Protein AF-A0A7S0B0N4-F1 (afdb_monomer)

Structure (mmCIF, N/CA/C/O backbone):
data_AF-A0A7S0B0N4-F1
#
_entry.id   AF-A0A7S0B0N4-F1
#
loop_
_atom_site.group_PDB
_atom_site.id
_atom_site.type_symbol
_atom_site.label_atom_id
_atom_site.label_alt_id
_atom_site.label_comp_id
_atom_site.label_asym_id
_atom_site.label_entity_id
_atom_site.label_seq_id
_atom_site.pdbx_PDB_ins_code
_atom_site.Cartn_x
_atom_site.Cartn_y
_atom_site.Cartn_z
_atom_sit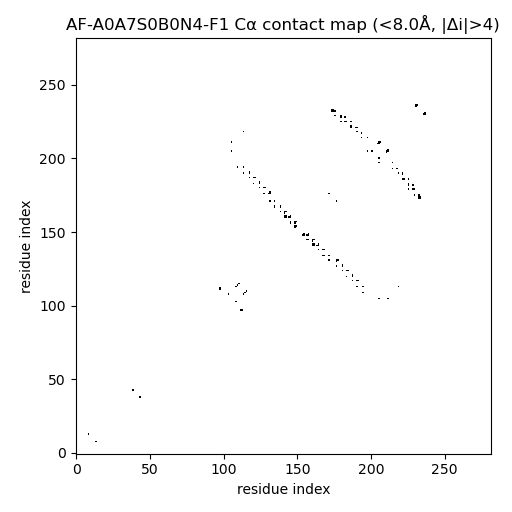e.occupancy
_atom_site.B_iso_or_equiv
_atom_site.auth_seq_id
_atom_site.auth_comp_id
_atom_site.auth_asym_id
_atom_site.auth_atom_id
_atom_site.pdbx_PDB_model_num
ATOM 1 N N . LYS A 1 1 ? 40.843 -22.545 38.475 1.00 55.66 1 LYS A N 1
ATOM 2 C CA . LYS A 1 1 ? 40.099 -21.444 37.804 1.00 55.66 1 LYS A CA 1
ATOM 3 C C . LYS A 1 1 ? 39.623 -21.929 36.424 1.00 55.66 1 LYS A C 1
ATOM 5 O O . LYS A 1 1 ? 40.394 -21.892 35.477 1.00 55.66 1 LYS A O 1
ATOM 10 N N . LYS A 1 2 ? 38.401 -22.476 36.311 1.00 55.47 2 LYS A N 1
ATOM 11 C CA . LYS A 1 2 ? 37.818 -22.931 35.028 1.00 55.47 2 LYS A CA 1
ATOM 12 C C . LYS A 1 2 ? 37.274 -21.713 34.269 1.00 55.47 2 LYS A C 1
ATOM 14 O O . LYS A 1 2 ? 36.335 -21.081 34.745 1.00 55.47 2 LYS A O 1
ATOM 19 N N . ARG A 1 3 ? 37.869 -21.368 33.121 1.00 59.91 3 ARG A N 1
ATOM 20 C CA . ARG A 1 3 ? 37.339 -20.347 32.201 1.00 59.91 3 ARG A CA 1
ATOM 21 C C . ARG A 1 3 ? 36.065 -20.896 31.553 1.00 59.91 3 ARG A C 1
ATOM 23 O O . ARG A 1 3 ? 36.129 -21.879 30.823 1.00 59.91 3 ARG A O 1
ATOM 30 N N . ARG A 1 4 ? 34.910 -20.304 31.866 1.00 61.31 4 ARG A N 1
ATOM 31 C CA . ARG A 1 4 ? 33.636 -20.620 31.206 1.00 61.31 4 ARG A CA 1
ATOM 32 C C . ARG A 1 4 ? 33.669 -20.045 29.788 1.00 61.31 4 ARG A C 1
ATOM 34 O O . ARG A 1 4 ? 33.985 -18.871 29.618 1.00 61.31 4 ARG A O 1
ATOM 41 N N . ALA A 1 5 ? 33.399 -20.886 28.792 1.00 63.88 5 ALA A N 1
ATOM 42 C CA . ALA A 1 5 ? 33.305 -20.479 27.395 1.00 63.88 5 ALA A CA 1
ATOM 43 C C . ALA A 1 5 ? 32.091 -19.557 27.198 1.00 63.88 5 ALA A C 1
ATOM 45 O O . ALA A 1 5 ? 31.010 -19.843 27.715 1.00 63.88 5 ALA A O 1
ATOM 46 N N . ALA A 1 6 ? 32.282 -18.450 26.479 1.00 65.38 6 ALA A N 1
ATOM 47 C CA . ALA A 1 6 ? 31.209 -17.514 26.167 1.00 65.38 6 ALA A CA 1
ATOM 48 C C . ALA A 1 6 ? 30.189 -18.158 25.203 1.00 65.38 6 ALA A C 1
ATOM 50 O O . ALA A 1 6 ? 30.593 -18.893 24.294 1.00 65.38 6 ALA A O 1
ATOM 51 N N . PRO A 1 7 ? 28.881 -17.906 25.384 1.00 66.12 7 PRO A N 1
ATOM 52 C CA . PRO A 1 7 ? 27.851 -18.430 24.497 1.00 66.12 7 PRO A CA 1
ATOM 53 C C . PRO A 1 7 ? 28.023 -17.855 23.086 1.00 66.12 7 PRO A C 1
ATOM 55 O O . PRO A 1 7 ? 28.194 -16.650 22.904 1.00 66.12 7 PRO A O 1
ATOM 58 N N . LYS A 1 8 ? 27.979 -18.728 22.074 1.00 71.06 8 LYS A N 1
ATOM 59 C CA . LYS A 1 8 ? 27.986 -18.331 20.661 1.00 71.06 8 LYS A CA 1
ATOM 60 C C . LYS A 1 8 ? 26.661 -17.629 20.356 1.00 71.06 8 LYS A C 1
ATOM 62 O O . LYS A 1 8 ? 25.638 -18.289 20.200 1.00 71.06 8 LYS A O 1
ATOM 67 N N . LEU A 1 9 ? 26.671 -16.299 20.312 1.00 58.62 9 LEU A N 1
ATOM 68 C CA . LEU A 1 9 ? 25.506 -15.519 19.905 1.00 58.62 9 LEU A CA 1
ATOM 69 C C . LEU A 1 9 ? 25.182 -15.805 18.431 1.00 58.62 9 LEU A C 1
ATOM 71 O O . LEU A 1 9 ? 26.073 -15.859 17.581 1.00 58.62 9 LEU A O 1
ATOM 75 N N . LEU A 1 10 ? 23.895 -15.994 18.131 1.00 73.88 10 LEU A N 1
ATOM 76 C CA . LEU A 1 10 ? 23.398 -16.124 16.762 1.00 73.88 10 LEU A CA 1
ATOM 77 C C . LEU A 1 10 ? 23.774 -14.874 15.954 1.00 73.88 10 LEU A C 1
ATOM 79 O O . LEU A 1 10 ? 23.592 -13.751 16.421 1.00 73.88 10 LEU A O 1
ATOM 83 N N . ARG A 1 11 ? 24.245 -15.064 14.713 1.00 64.94 11 ARG A N 1
ATOM 84 C CA . ARG A 1 11 ? 24.663 -13.984 13.793 1.00 64.94 11 ARG A CA 1
ATOM 85 C C . ARG A 1 11 ? 23.669 -12.821 13.717 1.00 64.94 11 ARG A C 1
ATOM 87 O O . ARG A 1 11 ? 24.083 -11.669 13.672 1.00 64.94 11 ARG A O 1
ATOM 94 N N . ARG A 1 12 ? 22.368 -13.122 13.752 1.00 61.34 12 ARG A N 1
ATOM 95 C CA . ARG A 1 12 ? 21.295 -12.118 13.711 1.00 61.34 12 ARG A CA 1
ATOM 96 C C . ARG A 1 12 ? 21.271 -11.213 14.943 1.00 61.34 12 ARG A C 1
ATOM 98 O O . ARG A 1 12 ? 21.043 -10.022 14.792 1.00 61.34 12 ARG A O 1
ATOM 105 N N . ALA A 1 13 ? 21.555 -11.752 16.129 1.00 66.06 13 ALA A N 1
ATOM 106 C CA . ALA A 1 13 ? 21.629 -10.958 17.353 1.00 66.06 13 ALA A CA 1
ATOM 107 C C . ALA A 1 13 ? 22.833 -10.007 17.320 1.00 66.06 13 ALA A C 1
ATOM 109 O O . ALA A 1 13 ? 22.693 -8.843 17.663 1.00 66.06 13 ALA A O 1
ATOM 110 N N . CYS A 1 14 ? 23.981 -10.479 16.821 1.00 68.50 14 CYS A N 1
ATOM 111 C CA . CYS A 1 14 ? 25.193 -9.664 16.690 1.00 68.50 14 CYS A CA 1
ATOM 112 C C . CYS A 1 14 ? 25.028 -8.531 15.657 1.00 68.50 14 CYS A C 1
ATOM 114 O O . CYS A 1 14 ? 25.488 -7.410 15.863 1.00 68.50 14 CYS A O 1
ATOM 116 N N . PHE A 1 15 ? 24.330 -8.811 14.551 1.00 78.00 15 PHE A N 1
ATOM 117 C CA . PHE A 1 15 ? 23.987 -7.790 13.562 1.00 78.00 15 PHE A CA 1
ATOM 118 C C . PHE A 1 15 ? 23.008 -6.757 14.132 1.00 78.00 15 PHE A C 1
ATOM 120 O O . PHE A 1 15 ? 23.254 -5.564 14.003 1.00 78.00 15 PHE A O 1
ATOM 127 N N . ALA A 1 16 ? 21.946 -7.199 14.814 1.00 78.44 16 ALA A N 1
ATOM 128 C CA . ALA A 1 16 ? 20.971 -6.299 15.428 1.00 78.44 16 ALA A CA 1
ATOM 129 C C . ALA A 1 16 ? 21.626 -5.352 16.445 1.00 78.44 16 ALA A C 1
ATOM 131 O O . ALA A 1 16 ? 21.397 -4.148 16.380 1.00 78.44 16 ALA A O 1
ATOM 132 N N . THR A 1 17 ? 22.512 -5.866 17.306 1.00 78.19 17 THR A N 1
ATOM 133 C CA . THR A 1 17 ? 23.271 -5.026 18.245 1.00 78.19 17 THR A CA 1
ATOM 134 C C . THR A 1 17 ? 24.196 -4.050 17.522 1.00 78.19 17 THR A C 1
ATOM 136 O O . THR A 1 17 ? 24.271 -2.890 17.905 1.00 78.19 17 THR A O 1
ATOM 139 N N . SER A 1 18 ? 24.846 -4.474 16.431 1.00 78.75 18 SER A N 1
ATOM 140 C CA . SER A 1 18 ? 25.710 -3.584 15.645 1.00 78.75 18 SER A CA 1
ATOM 141 C C . SER A 1 18 ? 24.927 -2.464 14.954 1.00 78.75 18 SER A C 1
ATOM 143 O O . SER A 1 18 ? 25.426 -1.347 14.863 1.00 78.75 18 SER A O 1
ATOM 145 N N . VAL A 1 19 ? 23.717 -2.742 14.460 1.00 83.75 19 VAL A N 1
ATOM 146 C CA . VAL A 1 19 ? 22.844 -1.728 13.845 1.00 83.75 19 VAL A CA 1
ATOM 147 C C . VAL A 1 19 ? 22.317 -0.758 14.899 1.00 83.75 19 VAL A C 1
ATOM 149 O O . VAL A 1 19 ? 22.276 0.447 14.657 1.00 83.75 19 VAL A O 1
ATOM 152 N N . GLU A 1 20 ? 21.955 -1.259 16.080 1.00 82.94 20 GLU A N 1
ATOM 153 C CA . GLU A 1 20 ? 21.497 -0.428 17.193 1.00 82.94 20 GLU A CA 1
ATOM 154 C C . GLU A 1 20 ? 22.608 0.503 17.703 1.00 82.94 20 GLU A C 1
ATOM 156 O O . GLU A 1 20 ? 22.347 1.678 17.963 1.00 82.94 20 GLU A O 1
ATOM 161 N N . ASP A 1 21 ? 23.852 0.020 17.762 1.00 77.88 21 ASP A N 1
ATOM 162 C CA . ASP A 1 21 ? 25.021 0.828 18.120 1.00 77.88 21 ASP A CA 1
ATOM 163 C C . ASP A 1 21 ? 25.313 1.916 17.080 1.00 77.88 21 ASP A C 1
ATOM 165 O O . ASP A 1 21 ? 25.562 3.061 17.455 1.00 77.88 21 ASP A O 1
ATOM 169 N N . ILE A 1 22 ? 25.213 1.607 15.779 1.00 75.44 22 ILE A N 1
ATOM 170 C CA . ILE A 1 22 ? 25.342 2.614 14.711 1.00 75.44 22 ILE A CA 1
ATOM 171 C C . ILE A 1 22 ? 24.239 3.665 14.845 1.00 75.44 22 ILE A C 1
ATOM 173 O O . ILE A 1 22 ? 24.513 4.859 14.777 1.00 75.44 22 ILE A O 1
ATOM 177 N N . HIS A 1 23 ? 22.995 3.247 15.078 1.00 78.00 23 HIS A N 1
ATOM 178 C CA . HIS A 1 23 ? 21.871 4.171 15.199 1.00 78.00 23 HIS A CA 1
ATOM 179 C C . HIS A 1 23 ? 21.995 5.068 16.439 1.00 78.00 23 HIS A C 1
ATOM 181 O O . HIS A 1 23 ? 21.758 6.271 16.354 1.00 78.00 23 HIS A O 1
ATOM 187 N N . LYS A 1 24 ? 22.440 4.520 17.578 1.00 77.88 24 LYS A N 1
ATOM 188 C CA . LYS A 1 24 ? 22.748 5.301 18.788 1.00 77.88 24 LYS A CA 1
ATOM 189 C C . LYS A 1 24 ? 23.915 6.258 18.565 1.00 77.88 24 LYS A C 1
ATOM 191 O O . LYS A 1 24 ? 23.838 7.399 19.008 1.00 77.88 24 LYS A O 1
ATOM 196 N N . ALA A 1 25 ? 24.963 5.828 17.864 1.00 70.69 25 ALA A N 1
ATOM 197 C CA . ALA A 1 25 ? 26.089 6.689 17.515 1.00 70.69 25 ALA A CA 1
ATOM 198 C C . ALA A 1 25 ? 25.658 7.842 16.594 1.00 70.69 25 ALA A C 1
ATOM 200 O O . ALA A 1 25 ? 26.050 8.978 16.824 1.00 70.69 25 ALA A O 1
ATOM 201 N N . VAL A 1 26 ? 24.794 7.578 15.610 1.00 73.62 26 VAL A N 1
ATOM 202 C CA . VAL A 1 26 ? 24.259 8.599 14.693 1.00 73.62 26 VAL A CA 1
ATOM 203 C C . VAL A 1 26 ? 23.312 9.570 15.402 1.00 73.62 26 VAL A C 1
ATOM 205 O O . VAL A 1 26 ? 23.337 10.760 15.111 1.00 73.62 26 VAL A O 1
ATOM 208 N N . LEU A 1 27 ? 22.482 9.091 16.333 1.00 76.19 27 LEU A N 1
ATOM 209 C CA . LEU A 1 27 ? 21.543 9.944 17.070 1.00 76.19 27 LEU A CA 1
ATOM 210 C C . LEU A 1 27 ? 22.221 10.806 18.140 1.00 76.19 27 LEU A C 1
ATOM 212 O O . LEU A 1 27 ? 21.752 11.910 18.405 1.00 76.19 27 LEU A O 1
ATOM 216 N N . ASN A 1 28 ? 23.296 10.304 18.754 1.00 74.81 28 ASN A N 1
ATOM 217 C CA . ASN A 1 28 ? 24.000 11.001 19.832 1.00 74.81 28 ASN A CA 1
ATOM 218 C C . ASN A 1 28 ? 25.200 11.821 19.346 1.00 74.81 28 ASN A C 1
ATOM 220 O O . ASN A 1 28 ? 25.680 12.675 20.088 1.00 74.81 28 ASN A O 1
ATOM 224 N N . SER A 1 29 ? 25.707 11.572 18.137 1.00 51.12 29 SER A N 1
ATOM 225 C CA . SER A 1 29 ? 26.758 12.403 17.563 1.00 51.12 29 SER A CA 1
ATOM 226 C C . SER A 1 29 ? 26.119 13.644 16.955 1.00 51.12 29 SER A C 1
ATOM 228 O O . SER A 1 29 ? 25.447 13.574 15.926 1.00 51.12 29 SER A O 1
ATOM 230 N N . GLU A 1 30 ? 26.376 14.805 17.556 1.00 48.81 30 GLU A N 1
ATOM 231 C CA . GLU A 1 30 ? 26.340 16.057 16.805 1.00 48.81 30 GLU A CA 1
ATOM 232 C C . GLU A 1 30 ? 27.158 15.837 15.523 1.00 48.81 30 GLU A C 1
ATOM 234 O O . GLU A 1 30 ? 28.220 15.205 15.568 1.00 48.81 30 GLU A O 1
ATOM 239 N N . LEU A 1 31 ? 26.612 16.245 14.374 1.00 53.91 31 LEU A N 1
ATOM 240 C CA . LEU A 1 31 ? 27.237 16.126 13.056 1.00 53.91 31 LEU A CA 1
ATOM 241 C C . LEU A 1 31 ? 28.528 16.953 13.039 1.00 53.91 31 LEU A C 1
ATOM 243 O O . LEU A 1 31 ? 28.564 18.074 12.540 1.00 53.91 31 LEU A O 1
ATOM 247 N N . ASN A 1 32 ? 29.584 16.412 13.635 1.00 53.59 32 ASN A N 1
ATOM 248 C CA . ASN A 1 32 ? 30.901 17.003 13.618 1.00 53.59 32 ASN A CA 1
ATOM 249 C C . ASN A 1 32 ? 31.431 16.841 12.195 1.00 53.59 32 ASN A C 1
ATOM 251 O O . ASN A 1 32 ? 31.336 15.759 11.606 1.00 53.59 32 ASN A O 1
ATOM 255 N N . VAL A 1 33 ? 31.959 17.924 11.632 1.00 55.50 33 VAL A N 1
ATOM 256 C CA . VAL A 1 33 ? 32.421 18.010 10.234 1.00 55.50 33 VAL A CA 1
ATOM 257 C C . VAL A 1 33 ? 33.512 16.964 9.932 1.00 55.50 33 VAL A C 1
ATOM 259 O O . VAL A 1 33 ? 33.674 16.539 8.791 1.00 55.50 33 VAL A O 1
ATOM 262 N N . ASP A 1 34 ? 34.155 16.435 10.975 1.00 55.16 34 ASP A N 1
ATOM 263 C CA . ASP A 1 34 ? 35.109 15.323 10.923 1.00 55.16 34 ASP A CA 1
ATOM 264 C C . ASP A 1 34 ? 34.494 13.969 10.517 1.00 55.16 34 ASP A C 1
ATOM 266 O O . ASP A 1 34 ? 35.216 13.072 10.091 1.00 55.16 34 ASP A O 1
ATOM 270 N N . SER A 1 35 ? 33.168 13.805 10.584 1.00 57.31 35 SER A N 1
ATOM 271 C CA . SER A 1 35 ? 32.471 12.594 10.106 1.00 57.31 35 SER A CA 1
ATOM 272 C C . SER A 1 35 ? 32.433 12.464 8.576 1.00 57.31 35 SER A C 1
ATOM 274 O O . SER A 1 35 ? 32.099 11.398 8.059 1.00 57.31 35 SER A O 1
ATOM 276 N N . LEU A 1 36 ? 32.806 13.527 7.851 1.00 56.09 36 LEU A N 1
ATOM 277 C CA . LEU A 1 36 ? 32.993 13.517 6.397 1.00 56.09 36 LEU A CA 1
ATOM 278 C C . LEU A 1 36 ? 34.446 13.242 5.984 1.00 56.09 36 LEU A C 1
ATOM 280 O O . LEU A 1 36 ? 34.710 13.049 4.796 1.00 56.09 36 LEU A O 1
ATOM 284 N N . ALA A 1 37 ? 35.395 13.208 6.926 1.00 72.38 37 ALA A N 1
ATOM 285 C CA . ALA A 1 37 ? 36.753 12.789 6.618 1.00 72.38 37 ALA A CA 1
ATOM 286 C C . ALA A 1 37 ? 36.752 11.287 6.309 1.00 72.38 37 ALA A C 1
ATOM 288 O O . ALA A 1 37 ? 36.209 10.477 7.064 1.00 72.38 37 ALA A O 1
ATOM 289 N N . SER A 1 38 ? 37.360 10.904 5.184 1.00 76.62 38 SER A N 1
ATOM 290 C CA . SER A 1 38 ? 37.500 9.494 4.827 1.00 76.62 38 SER A CA 1
ATOM 291 C C . SER A 1 38 ? 38.184 8.747 5.980 1.00 76.62 38 SER A C 1
ATOM 293 O O . SER A 1 38 ? 39.255 9.186 6.417 1.00 76.62 38 SER A O 1
ATOM 295 N N . PRO A 1 39 ? 37.607 7.641 6.485 1.00 76.56 39 PRO A N 1
ATOM 296 C CA . PRO A 1 39 ? 38.190 6.923 7.605 1.00 76.56 39 PRO A CA 1
ATOM 297 C C . PRO A 1 39 ? 39.610 6.449 7.257 1.00 76.56 39 PRO A C 1
ATOM 299 O O . PRO A 1 39 ? 39.881 6.140 6.092 1.00 76.56 39 PRO A O 1
ATOM 302 N N . PRO A 1 40 ? 40.526 6.359 8.240 1.00 89.00 40 PRO A N 1
ATOM 303 C CA . PRO A 1 40 ? 41.905 5.953 7.994 1.00 89.00 40 PRO A CA 1
ATOM 304 C C . PRO A 1 40 ? 41.967 4.614 7.251 1.00 89.00 40 PRO A C 1
ATOM 306 O O . PRO A 1 40 ? 41.302 3.651 7.639 1.00 89.00 40 PRO A O 1
ATOM 309 N N . GLU A 1 41 ? 42.801 4.522 6.213 1.00 86.12 41 GLU A N 1
ATOM 310 C CA . GLU A 1 41 ? 42.871 3.354 5.317 1.00 86.12 41 GLU A CA 1
ATOM 311 C C . GLU A 1 41 ? 43.148 2.036 6.074 1.00 86.12 41 GLU A C 1
ATOM 313 O O . GLU A 1 41 ? 42.659 0.964 5.710 1.00 86.12 41 GLU A O 1
ATOM 318 N N . ALA A 1 42 ? 43.875 2.119 7.194 1.00 87.50 42 ALA A N 1
ATOM 319 C CA . ALA A 1 42 ? 44.137 0.993 8.087 1.00 87.50 42 ALA A CA 1
ATOM 320 C C . ALA A 1 42 ? 42.854 0.406 8.707 1.00 87.50 42 ALA A C 1
ATOM 322 O O . ALA A 1 42 ? 42.727 -0.814 8.835 1.00 87.50 42 ALA A O 1
ATOM 323 N N . TRP A 1 43 ? 41.886 1.257 9.055 1.00 86.88 43 TRP A N 1
ATOM 324 C CA . TRP A 1 43 ? 40.607 0.827 9.617 1.00 86.88 43 TRP A CA 1
ATOM 325 C C . TRP A 1 43 ? 39.750 0.124 8.561 1.00 86.88 43 TRP A C 1
ATOM 327 O O . TRP A 1 43 ? 39.192 -0.940 8.830 1.00 86.88 43 TRP A O 1
ATOM 337 N N . ILE A 1 44 ? 39.723 0.652 7.330 1.00 84.06 44 ILE A N 1
ATOM 338 C CA . ILE A 1 44 ? 39.006 0.040 6.200 1.00 84.06 44 ILE A CA 1
ATOM 339 C C . ILE A 1 44 ? 39.552 -1.368 5.920 1.00 84.06 44 ILE A C 1
ATOM 341 O O . ILE A 1 44 ? 38.776 -2.323 5.849 1.00 84.06 44 ILE A O 1
ATOM 345 N N . LYS A 1 45 ? 40.882 -1.535 5.850 1.00 83.38 45 LYS A N 1
ATOM 346 C CA . LYS A 1 45 ? 41.521 -2.851 5.648 1.00 83.38 45 LYS A CA 1
ATOM 347 C C . LYS A 1 45 ? 41.184 -3.836 6.771 1.00 83.38 45 LYS A C 1
ATOM 349 O O . LYS A 1 45 ? 40.924 -5.010 6.504 1.00 83.38 45 LYS A O 1
ATOM 354 N N . GLN A 1 46 ? 41.121 -3.365 8.018 1.00 85.06 46 GLN A N 1
ATOM 355 C CA . GLN A 1 46 ? 40.759 -4.201 9.163 1.00 85.06 46 GLN A CA 1
ATOM 356 C C . GLN A 1 46 ? 39.300 -4.679 9.106 1.00 85.06 46 GLN A C 1
ATOM 358 O O . GLN A 1 46 ? 39.024 -5.841 9.413 1.00 85.06 46 GLN A O 1
ATOM 363 N N . GLN A 1 47 ? 38.363 -3.812 8.712 1.00 81.50 47 GLN A N 1
ATOM 364 C CA . GLN A 1 47 ? 36.955 -4.197 8.580 1.00 81.50 47 GLN A CA 1
ATOM 365 C C . GLN A 1 47 ? 36.721 -5.098 7.368 1.00 81.50 47 GLN A C 1
ATOM 367 O O . GLN A 1 47 ? 35.990 -6.082 7.477 1.00 81.50 47 GLN A O 1
ATOM 372 N N . HIS A 1 48 ? 37.405 -4.840 6.251 1.00 78.56 48 HIS A N 1
ATOM 373 C CA . HIS A 1 48 ? 37.322 -5.689 5.065 1.00 78.56 48 HIS A CA 1
ATOM 374 C C . HIS A 1 48 ? 37.803 -7.119 5.361 1.00 78.56 48 HIS A C 1
ATOM 376 O O . HIS A 1 48 ? 37.140 -8.077 4.979 1.00 78.56 48 HIS A O 1
ATOM 382 N N . GLY A 1 49 ? 38.882 -7.289 6.136 1.00 79.00 49 GLY A N 1
ATOM 383 C CA . GLY A 1 49 ? 39.345 -8.614 6.573 1.00 79.00 49 GLY A CA 1
ATOM 384 C C . GLY A 1 49 ? 38.383 -9.339 7.527 1.00 79.00 49 GLY A C 1
ATOM 385 O O . GLY A 1 49 ? 38.320 -10.567 7.524 1.00 79.00 49 GLY A O 1
ATOM 386 N N . LYS A 1 50 ? 37.600 -8.601 8.327 1.00 76.31 50 LYS A N 1
ATOM 387 C CA . LYS A 1 50 ? 36.560 -9.184 9.196 1.00 76.31 50 LYS A CA 1
ATOM 388 C C . LYS A 1 50 ? 35.317 -9.609 8.415 1.00 76.31 50 LYS A C 1
ATOM 390 O O . LYS A 1 50 ? 34.747 -10.657 8.713 1.00 76.31 50 LYS A O 1
ATOM 395 N N . LEU A 1 51 ? 34.891 -8.798 7.448 1.00 66.69 51 LEU A N 1
ATOM 396 C CA . LEU A 1 51 ? 33.689 -9.044 6.648 1.00 66.69 51 LEU A CA 1
ATOM 397 C C . LEU A 1 51 ? 33.934 -10.103 5.567 1.00 66.69 51 LEU A C 1
ATOM 399 O O . LEU A 1 51 ? 33.094 -10.975 5.360 1.00 66.69 51 LEU A O 1
ATOM 403 N N . VAL A 1 52 ? 35.115 -10.086 4.947 1.00 67.00 52 VAL A N 1
ATOM 404 C CA . VAL A 1 52 ? 35.537 -11.023 3.896 1.00 67.00 52 VAL A CA 1
ATOM 405 C C . VAL A 1 52 ? 36.443 -12.106 4.486 1.00 67.00 52 VAL A C 1
ATOM 407 O O . VAL A 1 52 ? 37.504 -12.424 3.956 1.00 67.00 52 VAL A O 1
ATOM 410 N N . SER A 1 53 ? 36.049 -12.691 5.622 1.00 55.84 53 SER A N 1
ATOM 411 C CA . SER A 1 53 ? 36.707 -13.924 6.061 1.00 55.84 53 SER A CA 1
ATOM 412 C C . SER A 1 53 ? 36.322 -15.059 5.103 1.00 55.84 53 SER A C 1
ATOM 414 O O . SER A 1 53 ? 35.207 -15.592 5.116 1.00 55.84 53 SER A O 1
ATOM 416 N N . GLU A 1 54 ? 37.279 -15.401 4.241 1.00 55.19 54 GLU A N 1
ATOM 417 C CA . GLU A 1 54 ? 37.219 -16.402 3.165 1.00 55.19 54 GLU A CA 1
ATOM 418 C C . GLU A 1 54 ? 36.709 -17.777 3.645 1.00 55.19 54 GLU A C 1
ATOM 420 O O . GLU A 1 54 ? 36.117 -18.549 2.891 1.00 55.19 54 GLU A O 1
ATOM 425 N N . ALA A 1 55 ? 36.853 -18.053 4.945 1.00 55.94 55 ALA A N 1
ATOM 426 C CA . ALA A 1 55 ? 36.401 -19.278 5.594 1.00 55.94 55 ALA A CA 1
ATOM 427 C C . ALA A 1 55 ? 34.872 -19.450 5.634 1.00 55.94 55 ALA A C 1
ATOM 429 O O . ALA A 1 55 ? 34.404 -20.563 5.866 1.00 55.94 55 ALA A O 1
ATOM 430 N N . THR A 1 56 ? 34.082 -18.392 5.414 1.00 53.78 56 THR A N 1
ATOM 431 C CA . THR A 1 56 ? 32.614 -18.480 5.530 1.00 53.78 56 THR A CA 1
ATOM 432 C C . THR A 1 56 ? 31.854 -18.615 4.221 1.00 53.78 56 THR A C 1
ATOM 434 O O . THR A 1 56 ? 30.652 -18.859 4.269 1.00 53.78 56 THR A O 1
ATOM 437 N N . TYR A 1 57 ? 32.525 -18.524 3.069 1.00 52.03 57 TYR A N 1
ATOM 438 C CA . TYR A 1 57 ? 31.853 -18.666 1.772 1.00 52.03 57 TYR A CA 1
ATOM 439 C C . TYR A 1 57 ? 31.786 -20.121 1.273 1.00 52.03 57 TYR A C 1
ATOM 441 O O . TYR A 1 57 ? 31.017 -20.426 0.369 1.00 52.03 57 TYR A O 1
ATOM 449 N N . LYS A 1 58 ? 32.554 -21.050 1.865 1.00 53.50 58 LYS A N 1
ATOM 450 C CA . LYS A 1 58 ? 32.647 -22.436 1.366 1.00 53.50 58 LYS A CA 1
ATOM 451 C C . LYS A 1 58 ? 31.712 -23.452 2.032 1.00 53.50 58 LYS A C 1
ATOM 453 O O . LYS A 1 58 ? 31.673 -24.586 1.566 1.00 53.50 58 LYS A O 1
ATOM 458 N N . THR A 1 59 ? 30.966 -23.100 3.081 1.00 50.91 59 THR A N 1
ATOM 459 C CA . THR A 1 59 ? 30.386 -24.137 3.964 1.00 50.91 59 THR A CA 1
ATOM 460 C C . THR A 1 59 ? 28.864 -24.250 4.006 1.00 50.91 59 THR A C 1
ATOM 462 O O . THR A 1 59 ? 28.398 -25.159 4.679 1.00 50.91 59 THR A O 1
ATOM 465 N N . ASP A 1 60 ? 28.075 -23.425 3.309 1.00 48.06 60 ASP A N 1
ATOM 466 C CA . ASP A 1 60 ? 26.609 -23.494 3.491 1.00 48.06 60 ASP A CA 1
ATOM 467 C C . ASP A 1 60 ? 25.767 -23.161 2.245 1.00 48.06 60 ASP A C 1
ATOM 469 O O . ASP A 1 60 ? 24.783 -22.431 2.297 1.00 48.06 60 ASP A O 1
ATOM 473 N N . THR A 1 61 ? 26.126 -23.736 1.094 1.00 49.69 61 THR A N 1
ATOM 474 C CA . THR A 1 61 ? 25.244 -23.786 -0.093 1.00 49.69 61 THR A CA 1
ATOM 475 C C . THR A 1 61 ? 24.330 -25.016 -0.113 1.00 49.69 61 THR A C 1
ATOM 477 O O . THR A 1 61 ? 23.637 -25.268 -1.098 1.00 49.69 61 THR A O 1
ATOM 480 N N . LYS A 1 62 ? 24.268 -25.798 0.974 1.00 49.84 62 LYS A N 1
ATOM 481 C CA . LYS A 1 62 ? 23.310 -26.902 1.078 1.00 49.84 62 LYS A CA 1
ATOM 482 C C . LYS A 1 62 ? 21.939 -26.379 1.510 1.00 49.84 62 LYS A C 1
ATOM 484 O O . LYS A 1 62 ? 21.642 -26.286 2.691 1.00 49.84 62 LYS A O 1
ATOM 489 N N . SER A 1 63 ? 21.091 -26.144 0.509 1.00 54.00 63 SER A N 1
ATOM 490 C CA . SER A 1 63 ? 19.640 -26.353 0.577 1.00 54.00 63 SER A CA 1
ATOM 491 C C . SER A 1 63 ? 18.898 -25.589 1.687 1.00 54.00 63 SER A C 1
ATOM 493 O O . SER A 1 63 ? 18.407 -26.177 2.648 1.00 54.00 63 SER A O 1
ATOM 495 N N . LEU A 1 64 ? 18.704 -24.284 1.485 1.00 47.94 64 LEU A N 1
ATOM 496 C CA . LEU A 1 64 ? 17.681 -23.492 2.185 1.00 47.94 64 LEU A CA 1
ATOM 497 C C . LEU A 1 64 ? 16.333 -23.488 1.438 1.00 47.94 64 LEU A C 1
ATOM 499 O O . LEU A 1 64 ? 15.581 -22.524 1.543 1.00 47.94 64 LEU A O 1
ATOM 503 N N . VAL A 1 65 ? 16.011 -24.548 0.687 1.00 52.53 65 VAL A N 1
ATOM 504 C CA . VAL A 1 65 ? 14.665 -24.732 0.124 1.00 52.53 65 VAL A CA 1
ATOM 505 C C . VAL A 1 65 ? 13.802 -25.408 1.194 1.00 52.53 65 VAL A C 1
ATOM 507 O O . VAL A 1 65 ? 14.004 -26.593 1.471 1.00 52.53 65 VAL A O 1
ATOM 510 N N . PRO A 1 66 ? 12.865 -24.698 1.849 1.00 47.41 66 PRO A N 1
ATOM 511 C CA . PRO A 1 66 ? 11.890 -25.347 2.708 1.00 47.41 66 PRO A CA 1
ATOM 512 C C . PRO A 1 66 ? 10.992 -26.239 1.846 1.00 47.41 66 PRO A C 1
ATOM 514 O O . PRO A 1 66 ? 10.438 -25.793 0.843 1.00 47.41 66 PRO A O 1
ATOM 517 N N . ALA A 1 67 ? 10.841 -27.503 2.241 1.00 49.00 67 ALA A N 1
ATOM 518 C CA . ALA A 1 67 ? 9.888 -28.425 1.637 1.00 49.00 67 ALA A CA 1
ATOM 519 C C . ALA A 1 67 ? 8.465 -27.843 1.753 1.00 49.00 67 ALA A C 1
ATOM 521 O O . ALA A 1 67 ? 7.859 -27.840 2.827 1.00 49.00 67 ALA A O 1
ATOM 522 N N . ALA A 1 68 ? 7.957 -27.293 0.650 1.00 45.16 68 ALA A N 1
ATOM 523 C CA . ALA A 1 68 ? 6.654 -26.652 0.565 1.00 45.16 68 ALA A CA 1
ATOM 524 C C . ALA A 1 68 ? 5.542 -27.713 0.508 1.00 45.16 68 ALA A C 1
ATOM 526 O O . ALA A 1 68 ? 5.254 -28.280 -0.541 1.00 45.16 68 ALA A O 1
ATOM 527 N N . GLY A 1 69 ? 4.922 -27.983 1.659 1.00 45.38 69 GLY A N 1
ATOM 528 C CA . GLY A 1 69 ? 3.777 -28.887 1.819 1.00 45.38 69 GLY A CA 1
ATOM 529 C C . GLY A 1 69 ? 2.494 -28.183 2.275 1.00 45.38 69 GLY A C 1
ATOM 530 O O . GLY A 1 69 ? 1.710 -28.763 3.026 1.00 45.38 69 GLY A O 1
ATOM 531 N N . THR A 1 70 ? 2.276 -26.922 1.890 1.00 47.22 70 THR A N 1
ATOM 532 C CA . THR A 1 70 ? 1.138 -26.132 2.385 1.00 47.22 70 THR A CA 1
ATOM 533 C C . THR A 1 70 ? -0.071 -26.265 1.458 1.00 47.22 70 THR A C 1
ATOM 535 O O . THR A 1 70 ? -0.081 -25.756 0.340 1.00 47.22 70 THR A O 1
ATOM 538 N N . LYS A 1 71 ? -1.110 -26.953 1.944 1.00 48.56 71 LYS A N 1
ATOM 539 C CA . LYS A 1 71 ? -2.420 -27.109 1.293 1.00 48.56 71 LYS A CA 1
ATOM 540 C C . LYS A 1 71 ? -3.050 -25.733 1.007 1.00 48.56 71 LYS A C 1
ATOM 542 O O . LYS A 1 71 ? -3.412 -25.022 1.942 1.00 48.56 71 LYS A O 1
ATOM 547 N N . ARG A 1 72 ? -3.194 -25.370 -0.274 1.00 45.72 72 ARG A N 1
ATOM 548 C CA . ARG A 1 72 ? -3.964 -24.198 -0.731 1.00 45.72 72 ARG A CA 1
ATOM 549 C C . ARG A 1 72 ? -5.463 -24.465 -0.551 1.00 45.72 72 ARG A C 1
ATOM 551 O O . ARG A 1 72 ? -5.977 -25.468 -1.036 1.00 45.72 72 ARG A O 1
ATOM 558 N N . GLN A 1 73 ? -6.143 -23.573 0.169 1.00 46.59 73 GLN A N 1
ATOM 559 C CA . GLN A 1 73 ? -7.604 -23.526 0.255 1.00 46.59 73 GLN A CA 1
ATOM 560 C C . GLN A 1 73 ? -8.194 -23.063 -1.082 1.00 46.59 73 GLN A C 1
ATOM 562 O O . GLN A 1 73 ? -7.643 -22.178 -1.734 1.00 46.59 73 GLN A O 1
ATOM 567 N N . ALA A 1 74 ? -9.304 -23.691 -1.471 1.00 43.19 74 ALA A N 1
ATOM 568 C CA . ALA A 1 74 ? -10.023 -23.446 -2.713 1.00 43.19 74 ALA A CA 1
ATOM 569 C C . ALA A 1 74 ? -10.517 -21.993 -2.792 1.00 43.19 74 ALA A C 1
ATOM 571 O O . ALA A 1 74 ? -11.301 -21.542 -1.955 1.00 43.19 74 ALA A O 1
ATOM 572 N N . VAL A 1 75 ? -10.025 -21.270 -3.797 1.00 53.81 75 VAL A N 1
ATOM 573 C CA . VAL A 1 75 ? -10.495 -19.935 -4.175 1.00 53.81 75 VAL A CA 1
ATOM 574 C C . VAL A 1 75 ? -11.709 -20.092 -5.097 1.00 53.81 75 VAL A C 1
ATOM 576 O O . VAL A 1 75 ? -11.790 -21.028 -5.886 1.00 53.81 75 VAL A O 1
ATOM 579 N N . ARG A 1 76 ? -12.672 -19.192 -4.905 1.00 49.66 76 ARG A N 1
ATOM 580 C CA . ARG A 1 76 ? -14.036 -19.142 -5.445 1.00 49.66 76 ARG A CA 1
ATOM 581 C C . ARG A 1 76 ? -14.045 -18.931 -6.975 1.00 49.66 76 ARG A C 1
ATOM 583 O O . ARG A 1 76 ? -13.236 -18.166 -7.484 1.00 49.66 76 ARG A O 1
ATOM 590 N N . GLU A 1 77 ? -14.956 -19.607 -7.677 1.00 54.56 77 GLU A N 1
ATOM 591 C CA . GLU A 1 77 ? -14.926 -19.872 -9.134 1.00 54.56 77 GLU A CA 1
ATOM 592 C C . GLU A 1 77 ? -15.284 -18.695 -10.067 1.00 54.56 77 GLU A C 1
ATOM 594 O O . GLU A 1 77 ? -15.138 -18.825 -11.280 1.00 54.56 77 GLU A O 1
ATOM 599 N N . ASP A 1 78 ? -15.678 -17.530 -9.548 1.00 53.91 78 ASP A N 1
ATOM 600 C CA . ASP A 1 78 ? -16.182 -16.433 -10.395 1.00 53.91 78 ASP A CA 1
ATOM 601 C C . ASP A 1 78 ? -15.072 -15.584 -11.069 1.00 53.91 78 ASP A C 1
ATOM 603 O O . ASP A 1 78 ? -15.372 -14.745 -11.915 1.00 53.91 78 ASP A O 1
ATOM 607 N N . ASP A 1 79 ? -13.789 -15.843 -10.770 1.00 53.53 79 ASP A N 1
ATOM 608 C CA . ASP A 1 79 ? -12.612 -15.180 -11.378 1.00 53.53 79 ASP A CA 1
ATOM 609 C C . ASP A 1 79 ? -11.817 -16.109 -12.339 1.00 53.53 79 ASP A C 1
ATOM 611 O O . ASP A 1 79 ? -10.653 -15.853 -12.678 1.00 53.53 79 ASP A O 1
ATOM 615 N N . ALA A 1 80 ? -12.419 -17.224 -12.772 1.00 53.38 80 ALA A N 1
ATOM 616 C CA . ALA A 1 80 ? -11.723 -18.340 -13.426 1.00 53.38 80 ALA A CA 1
ATOM 617 C C . ALA A 1 80 ? -11.050 -18.009 -14.777 1.00 53.38 80 ALA A C 1
ATOM 619 O O . ALA A 1 80 ? -10.034 -18.625 -15.110 1.00 53.38 80 ALA A O 1
ATOM 620 N N . GLU A 1 81 ? -11.541 -17.027 -15.540 1.00 52.47 81 GLU A N 1
ATOM 621 C CA . GLU A 1 81 ? -10.929 -16.671 -16.833 1.00 52.47 81 GLU A CA 1
ATOM 622 C C . 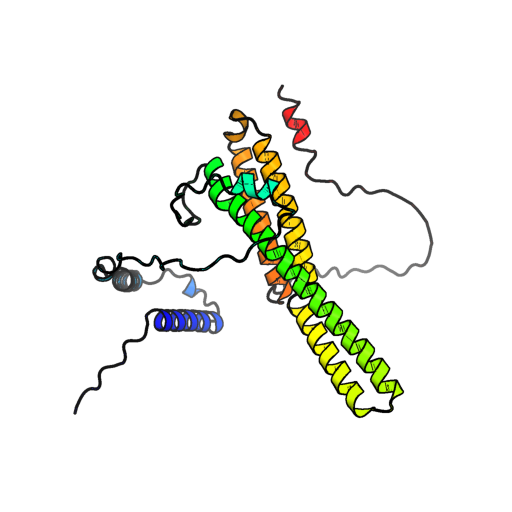GLU A 1 81 ? -9.599 -15.917 -16.686 1.00 52.47 81 GLU A C 1
ATOM 624 O O . GLU A 1 81 ? -8.669 -16.151 -17.461 1.00 52.47 81 GLU A O 1
ATOM 629 N N . LEU A 1 82 ? -9.444 -15.072 -15.660 1.00 54.28 82 LEU A N 1
ATOM 630 C CA . LEU A 1 82 ? -8.168 -14.388 -15.411 1.00 54.28 82 LEU A CA 1
ATOM 631 C C . LEU A 1 82 ? -7.135 -15.347 -14.794 1.00 54.28 82 LEU A C 1
ATOM 633 O O . LEU A 1 82 ? -5.937 -15.242 -15.063 1.00 54.28 82 LEU A O 1
ATOM 637 N N . GLY A 1 83 ? -7.606 -16.321 -14.008 1.00 51.94 83 GLY A N 1
ATOM 638 C CA . GLY A 1 83 ? -6.775 -17.366 -13.411 1.00 51.94 83 GLY A CA 1
ATOM 639 C C . GLY A 1 83 ? -6.172 -18.326 -14.439 1.00 51.94 83 GLY A C 1
ATOM 640 O O . GLY A 1 83 ? -5.010 -18.702 -14.302 1.00 51.94 83 GLY A O 1
ATOM 641 N N . GLN A 1 84 ? -6.901 -18.680 -15.504 1.00 55.31 84 GLN A N 1
ATOM 642 C CA . GLN A 1 84 ? -6.392 -19.600 -16.534 1.00 55.31 84 GLN A CA 1
ATOM 643 C C . GLN A 1 84 ? -5.285 -18.998 -17.413 1.00 55.31 84 GLN A C 1
ATOM 645 O O . GLN A 1 84 ? -4.400 -19.735 -17.850 1.00 55.31 84 GLN A O 1
ATOM 650 N N . LEU A 1 85 ? -5.271 -17.677 -17.627 1.00 54.72 85 LEU A N 1
ATOM 651 C CA . LEU A 1 85 ? -4.166 -17.010 -18.329 1.00 54.72 85 LEU A CA 1
ATOM 652 C C . LEU A 1 85 ? -2.893 -16.907 -17.476 1.00 54.72 85 LEU A C 1
ATOM 654 O O . LEU A 1 85 ? -1.797 -16.895 -18.029 1.00 54.72 85 LEU A O 1
ATOM 658 N N . LEU A 1 86 ? -3.022 -16.881 -16.147 1.00 55.81 86 LEU A N 1
ATOM 659 C CA . LEU A 1 86 ? -1.884 -16.822 -15.225 1.00 55.81 86 LEU A CA 1
ATOM 660 C C . LEU A 1 86 ? -1.313 -18.211 -14.876 1.00 55.81 86 LEU A C 1
ATOM 662 O O . LEU A 1 86 ? -0.139 -18.301 -14.536 1.00 55.81 86 LEU A O 1
ATOM 666 N N . HIS A 1 87 ? -2.094 -19.294 -14.995 1.00 51.47 87 HIS A N 1
ATOM 667 C CA . HIS A 1 87 ? -1.680 -20.639 -14.553 1.00 51.47 87 HIS A CA 1
ATOM 668 C C . HIS A 1 87 ? -0.985 -21.519 -15.612 1.00 51.47 87 HIS A C 1
ATOM 670 O O . HIS A 1 87 ? -0.558 -22.625 -15.297 1.00 51.47 87 HIS A O 1
ATOM 676 N N . ARG A 1 88 ? -0.837 -21.071 -16.869 1.00 47.66 88 ARG A N 1
ATOM 677 C CA . ARG A 1 88 ? -0.141 -21.850 -17.923 1.00 47.66 88 ARG A CA 1
ATOM 678 C C . ARG A 1 88 ? 1.357 -21.529 -18.054 1.00 47.66 88 ARG A C 1
ATOM 680 O O . ARG A 1 88 ? 1.968 -21.858 -19.066 1.00 47.66 88 ARG A O 1
ATOM 687 N N . GLN A 1 89 ? 1.946 -20.880 -17.053 1.00 51.50 89 GLN A N 1
ATOM 688 C CA . GLN A 1 89 ? 3.356 -20.477 -17.032 1.00 51.50 89 GLN A CA 1
ATOM 689 C C . GLN A 1 89 ? 4.080 -21.024 -15.787 1.00 51.50 89 GLN A C 1
ATOM 691 O O . GLN A 1 89 ? 4.969 -20.383 -15.243 1.00 51.50 89 GLN A O 1
ATOM 696 N N . ASP A 1 90 ? 3.693 -22.221 -15.338 1.00 50.69 90 ASP A N 1
ATOM 697 C CA . ASP A 1 90 ? 4.288 -22.935 -14.196 1.00 50.69 90 ASP A CA 1
ATOM 698 C C . ASP A 1 90 ? 5.446 -23.871 -14.604 1.00 50.69 90 ASP A C 1
ATOM 700 O O . ASP A 1 90 ? 5.718 -24.873 -13.945 1.00 50.69 90 ASP A O 1
ATOM 704 N N . ASP A 1 91 ? 6.170 -23.534 -15.671 1.00 51.22 91 ASP A N 1
ATOM 705 C CA . ASP A 1 91 ? 7.433 -24.185 -16.010 1.00 51.22 91 ASP A CA 1
ATOM 706 C C . ASP A 1 91 ? 8.592 -23.317 -15.494 1.00 51.22 91 ASP A C 1
ATOM 708 O O . ASP A 1 91 ? 9.121 -22.461 -16.196 1.00 51.22 91 ASP A O 1
ATOM 712 N N . TRP A 1 92 ? 8.943 -23.537 -14.220 1.00 51.91 92 TRP A N 1
ATOM 713 C CA . TRP A 1 92 ? 10.284 -23.340 -13.645 1.00 51.91 92 TRP A CA 1
ATOM 714 C C . TRP A 1 92 ? 11.022 -22.043 -14.025 1.00 51.91 92 TRP A C 1
ATOM 716 O O . TRP A 1 92 ? 12.225 -22.066 -14.275 1.00 51.91 92 TRP A O 1
ATOM 726 N N . ILE A 1 93 ? 10.355 -20.883 -13.973 1.00 52.31 93 ILE A N 1
ATOM 727 C CA . ILE A 1 93 ? 11.080 -19.624 -13.765 1.00 52.31 93 ILE A CA 1
ATOM 728 C C . ILE A 1 93 ? 11.766 -19.776 -12.412 1.00 52.31 93 ILE A C 1
ATOM 730 O O . ILE A 1 93 ? 11.150 -19.655 -11.351 1.00 52.31 93 ILE A O 1
ATOM 734 N N . ASP A 1 94 ? 13.036 -20.157 -12.490 1.00 54.16 94 ASP A N 1
ATOM 735 C CA . ASP A 1 94 ? 14.012 -20.069 -11.432 1.00 54.16 94 ASP A CA 1
ATOM 736 C C . ASP A 1 94 ? 13.709 -18.758 -10.712 1.00 54.16 94 ASP A C 1
ATOM 738 O O . ASP A 1 94 ? 13.570 -17.712 -11.357 1.00 54.16 94 ASP A O 1
ATOM 742 N N . TRP A 1 95 ? 13.490 -18.817 -9.401 1.00 58.72 95 TRP A N 1
ATOM 743 C CA . TRP A 1 95 ? 13.393 -17.620 -8.581 1.00 58.72 95 TRP A CA 1
ATOM 744 C C . TRP A 1 95 ? 14.785 -16.990 -8.582 1.00 58.72 95 TRP A C 1
ATOM 746 O O . TRP A 1 95 ? 15.486 -17.018 -7.570 1.0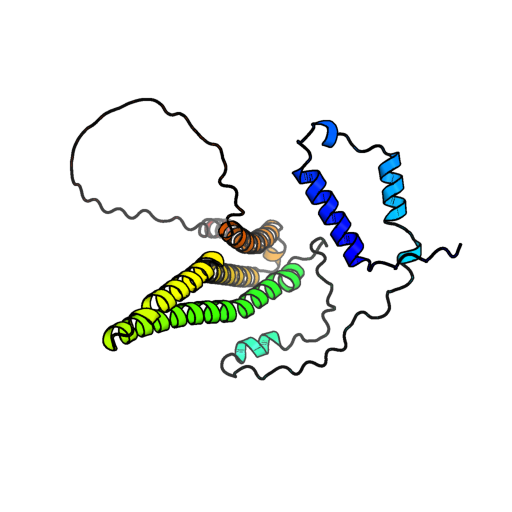0 58.72 95 TRP A O 1
ATOM 756 N N . ILE A 1 96 ? 15.203 -16.452 -9.731 1.00 59.06 96 ILE A N 1
ATOM 757 C CA . ILE A 1 96 ? 16.217 -15.429 -9.845 1.00 59.06 96 ILE A CA 1
ATOM 758 C C . ILE A 1 96 ? 15.618 -14.330 -8.996 1.00 59.06 96 ILE A C 1
ATOM 760 O O . ILE A 1 96 ? 14.740 -13.586 -9.429 1.00 59.06 96 ILE A O 1
ATOM 764 N N . MET A 1 97 ? 15.977 -14.370 -7.714 1.00 68.12 97 MET A N 1
ATOM 765 C CA . MET A 1 97 ? 15.663 -13.332 -6.767 1.00 68.12 97 MET A CA 1
ATOM 766 C C . MET A 1 97 ? 16.145 -12.070 -7.446 1.00 68.12 97 MET A C 1
ATOM 768 O O . MET A 1 97 ? 17.351 -11.919 -7.639 1.00 68.12 97 MET A O 1
ATOM 772 N N . ASP A 1 98 ? 15.194 -11.249 -7.888 1.00 78.50 98 ASP A N 1
ATOM 773 C CA . ASP A 1 98 ? 15.486 -9.947 -8.455 1.00 78.50 98 ASP A CA 1
ATOM 774 C C . ASP A 1 98 ? 16.397 -9.245 -7.454 1.00 78.50 98 ASP A C 1
ATOM 776 O O . ASP A 1 98 ? 16.015 -8.955 -6.318 1.00 78.50 98 ASP A O 1
ATOM 780 N N . ASP A 1 99 ? 17.648 -9.077 -7.858 1.00 81.88 99 ASP A N 1
ATOM 781 C CA . ASP A 1 99 ? 18.699 -8.484 -7.050 1.00 81.88 99 ASP A CA 1
ATOM 782 C C . ASP A 1 99 ? 18.520 -6.963 -6.945 1.00 81.88 99 ASP A C 1
ATOM 784 O O . ASP A 1 99 ? 19.293 -6.293 -6.261 1.00 81.88 99 ASP A O 1
ATOM 788 N N . GLY A 1 100 ? 17.506 -6.410 -7.623 1.00 80.56 100 GLY A N 1
ATOM 789 C CA . GLY A 1 100 ? 17.185 -4.989 -7.664 1.00 80.56 100 GLY A CA 1
ATOM 790 C C . GLY A 1 100 ? 18.091 -4.198 -8.605 1.00 80.56 100 GLY A C 1
ATOM 791 O O . GLY A 1 100 ? 17.691 -3.134 -9.081 1.00 80.56 100 GLY A O 1
ATOM 792 N N . ASN A 1 101 ? 19.258 -4.741 -8.960 1.00 83.94 101 ASN A N 1
ATOM 793 C CA . ASN A 1 101 ? 20.355 -3.993 -9.568 1.00 83.94 101 ASN A CA 1
ATOM 794 C C . ASN A 1 101 ? 20.914 -4.610 -10.861 1.00 83.94 101 ASN A C 1
ATOM 796 O O . ASN A 1 101 ? 21.733 -3.961 -11.516 1.00 83.94 101 ASN A O 1
ATOM 800 N N . SER A 1 102 ? 20.515 -5.825 -11.248 1.00 85.38 102 SER A N 1
ATOM 801 C CA . SER A 1 102 ? 20.971 -6.433 -12.500 1.00 85.38 102 SER A CA 1
ATOM 802 C C . SER A 1 102 ? 20.438 -5.698 -13.732 1.00 85.38 102 SER A C 1
ATOM 804 O O . SER A 1 102 ? 19.345 -5.128 -13.752 1.00 85.38 102 SER A O 1
ATOM 806 N N . LEU A 1 103 ? 21.246 -5.715 -14.795 1.00 89.81 103 LEU A N 1
ATOM 807 C CA . LEU A 1 103 ? 20.838 -5.236 -16.111 1.00 89.81 103 LEU A CA 1
ATOM 808 C C . LEU A 1 103 ? 19.831 -6.228 -16.696 1.00 89.81 103 LEU A C 1
ATOM 810 O O . LEU A 1 103 ? 20.211 -7.316 -17.126 1.00 89.81 103 LEU A O 1
ATOM 814 N N . ILE A 1 104 ? 18.559 -5.840 -16.726 1.00 92.56 104 ILE A N 1
ATOM 815 C CA . ILE A 1 104 ? 17.475 -6.660 -17.270 1.00 92.56 104 ILE A CA 1
ATOM 816 C C . ILE A 1 104 ? 16.906 -6.050 -18.547 1.00 92.56 104 ILE A C 1
ATOM 818 O O . ILE A 1 104 ? 16.906 -4.830 -18.740 1.00 92.56 104 ILE A O 1
ATOM 822 N N . THR A 1 105 ? 16.433 -6.905 -19.456 1.00 94.50 105 THR A N 1
ATOM 823 C CA . THR A 1 105 ? 15.727 -6.428 -20.646 1.00 94.50 105 THR A CA 1
ATOM 824 C C . THR A 1 105 ? 14.378 -5.830 -20.243 1.00 94.50 105 THR A C 1
ATOM 826 O O . THR A 1 105 ? 13.848 -6.122 -19.175 1.00 94.50 105 THR A O 1
ATOM 829 N N . ALA A 1 106 ? 13.789 -4.984 -21.088 1.00 96.00 106 ALA A N 1
ATOM 830 C CA . ALA A 1 106 ? 12.501 -4.368 -20.762 1.00 96.00 106 ALA A CA 1
ATOM 831 C C . ALA A 1 106 ? 11.358 -5.397 -20.662 1.00 96.00 106 ALA A C 1
ATOM 833 O O . ALA A 1 106 ? 10.450 -5.238 -19.852 1.00 96.00 106 ALA A O 1
ATOM 834 N N . GLU A 1 107 ? 11.414 -6.475 -21.450 1.00 95.50 107 GLU A N 1
ATOM 835 C CA . GLU A 1 107 ? 10.447 -7.574 -21.349 1.00 95.50 107 GLU A CA 1
ATOM 836 C C . GLU A 1 107 ? 10.607 -8.337 -20.033 1.00 95.50 107 GLU A C 1
ATOM 838 O O . GLU A 1 107 ? 9.612 -8.627 -19.365 1.00 95.50 107 GLU A O 1
ATOM 843 N N . ASP A 1 108 ? 11.853 -8.589 -19.628 1.00 93.88 108 ASP A N 1
ATOM 844 C CA . ASP A 1 108 ? 12.164 -9.205 -18.340 1.00 93.88 108 ASP A CA 1
ATOM 845 C C . ASP A 1 108 ? 11.744 -8.292 -17.183 1.00 93.88 108 ASP A C 1
ATOM 847 O O . ASP A 1 108 ? 11.123 -8.761 -16.237 1.00 93.88 108 ASP A O 1
ATOM 851 N N . TYR A 1 109 ? 11.959 -6.976 -17.281 1.00 94.94 109 TYR A N 1
ATOM 852 C CA . TYR A 1 109 ? 11.494 -6.004 -16.286 1.00 94.94 109 TYR A CA 1
ATOM 853 C C . TYR A 1 109 ? 9.980 -6.111 -16.053 1.00 94.94 109 TYR A C 1
ATOM 855 O O . TYR A 1 109 ? 9.524 -6.159 -14.908 1.00 94.94 109 TYR A O 1
ATOM 863 N N . VAL A 1 110 ? 9.182 -6.206 -17.124 1.00 96.00 110 VAL A N 1
ATOM 864 C CA . VAL A 1 110 ? 7.725 -6.369 -16.994 1.00 96.00 110 VAL A CA 1
ATOM 865 C C . VAL A 1 110 ? 7.369 -7.668 -16.273 1.00 96.00 110 VAL A C 1
ATOM 867 O O . VAL A 1 110 ? 6.513 -7.660 -15.387 1.00 96.00 110 VAL A O 1
ATOM 870 N N . ARG A 1 111 ? 8.026 -8.774 -16.628 1.00 93.00 111 ARG A N 1
ATOM 871 C CA . ARG A 1 111 ? 7.752 -10.096 -16.049 1.00 93.00 111 ARG A CA 1
ATOM 872 C C . ARG A 1 111 ? 8.204 -10.215 -14.597 1.00 93.00 111 ARG A C 1
ATOM 874 O O . ARG A 1 111 ? 7.472 -10.763 -13.784 1.00 93.00 111 ARG A O 1
ATOM 881 N N . PHE A 1 112 ? 9.383 -9.697 -14.263 1.00 92.25 112 PHE A N 1
ATOM 882 C CA . PHE A 1 112 ? 9.994 -9.877 -12.945 1.00 92.25 112 PHE A CA 1
ATOM 883 C C . PHE A 1 112 ? 9.605 -8.798 -11.934 1.00 92.25 112 PHE A C 1
ATOM 885 O O . PHE A 1 112 ? 9.558 -9.089 -10.743 1.00 92.25 112 PHE A O 1
ATOM 892 N N . ARG A 1 113 ? 9.296 -7.569 -12.368 1.00 93.50 113 ARG A N 1
ATOM 893 C CA . ARG A 1 113 ? 8.967 -6.463 -11.449 1.00 93.50 113 ARG A CA 1
ATOM 894 C C . ARG A 1 113 ? 7.524 -6.014 -11.547 1.00 93.50 113 ARG A C 1
ATOM 896 O O . ARG A 1 113 ? 6.818 -6.011 -10.540 1.00 93.50 113 ARG A O 1
ATOM 903 N N . LEU A 1 114 ? 7.068 -5.655 -12.746 1.00 95.62 114 LEU A N 1
ATOM 904 C CA . LEU A 1 114 ? 5.741 -5.058 -12.920 1.00 95.62 114 LEU A CA 1
ATOM 905 C C . LEU A 1 114 ? 4.615 -6.054 -12.602 1.00 95.62 114 LEU A C 1
ATOM 907 O O . LEU A 1 114 ? 3.684 -5.718 -11.870 1.00 95.62 114 LEU A O 1
ATOM 911 N N . GLN A 1 115 ? 4.697 -7.280 -13.128 1.00 95.75 115 GLN A N 1
ATOM 912 C CA . GLN A 1 115 ? 3.676 -8.310 -12.911 1.00 95.75 115 GLN A CA 1
ATOM 913 C C . GLN A 1 115 ? 3.574 -8.753 -11.439 1.00 95.75 115 GLN A C 1
ATOM 915 O O . GLN A 1 115 ? 2.456 -8.747 -10.913 1.00 95.75 115 GLN A O 1
ATOM 920 N N . PRO A 1 116 ? 4.677 -9.065 -10.727 1.00 94.38 116 PRO A N 1
ATOM 921 C CA . PRO A 1 116 ? 4.606 -9.398 -9.307 1.00 94.38 116 PRO A CA 1
ATOM 922 C C . PRO A 1 116 ? 4.094 -8.242 -8.454 1.00 94.38 116 PRO A C 1
ATOM 924 O O . PRO A 1 116 ? 3.282 -8.475 -7.563 1.00 94.38 116 PRO A O 1
ATOM 927 N N . LEU A 1 117 ? 4.481 -6.997 -8.759 1.00 95.00 117 LEU A N 1
ATOM 928 C CA . LEU A 1 117 ? 3.974 -5.817 -8.053 1.00 95.00 117 LEU A CA 1
ATOM 929 C C . LEU A 1 117 ? 2.453 -5.661 -8.227 1.00 95.00 117 LEU A C 1
ATOM 931 O O . LEU A 1 117 ? 1.733 -5.381 -7.267 1.00 95.00 117 LEU A O 1
ATOM 935 N N . LEU A 1 118 ? 1.942 -5.893 -9.440 1.00 97.00 118 LEU A N 1
ATOM 936 C CA . LEU A 1 118 ? 0.507 -5.872 -9.725 1.00 97.00 118 LEU A CA 1
ATOM 937 C C . LEU A 1 118 ? -0.234 -6.972 -8.950 1.00 97.00 118 LEU A C 1
ATOM 939 O O . LEU A 1 118 ? -1.276 -6.697 -8.349 1.00 97.00 118 LEU A O 1
ATOM 943 N N . ALA A 1 119 ? 0.308 -8.193 -8.927 1.00 95.88 119 ALA A N 1
ATOM 944 C CA . ALA A 1 119 ? -0.259 -9.316 -8.182 1.00 95.88 119 ALA A CA 1
ATOM 945 C C . ALA A 1 119 ? -0.247 -9.066 -6.664 1.00 95.88 119 ALA A C 1
ATOM 947 O O . ALA A 1 119 ? -1.245 -9.309 -5.984 1.00 95.88 119 ALA A O 1
ATOM 948 N N . GLU A 1 120 ? 0.847 -8.514 -6.137 1.00 95.50 120 GLU A N 1
ATOM 949 C CA . GLU A 1 120 ? 0.983 -8.143 -4.730 1.00 95.50 120 GLU A CA 1
ATOM 950 C C . GLU A 1 120 ? -0.069 -7.106 -4.322 1.00 95.50 120 GLU A C 1
ATOM 952 O O . GLU A 1 120 ? -0.698 -7.231 -3.268 1.00 95.50 120 GLU A O 1
ATOM 957 N N . TYR A 1 121 ? -0.304 -6.090 -5.157 1.00 96.06 121 TYR A N 1
ATOM 958 C CA . TYR A 1 121 ? -1.340 -5.097 -4.882 1.00 96.06 121 TYR A CA 1
ATOM 959 C C . TYR A 1 121 ? -2.731 -5.731 -4.946 1.00 96.06 121 TYR A C 1
ATOM 961 O O . TYR A 1 121 ? -3.535 -5.508 -4.040 1.00 96.06 121 TYR A O 1
ATOM 969 N N . ALA A 1 122 ? -2.997 -6.570 -5.949 1.00 96.19 122 ALA A N 1
ATOM 970 C CA . ALA A 1 122 ? -4.276 -7.258 -6.094 1.00 96.19 122 ALA A CA 1
ATOM 971 C C . ALA A 1 122 ? -4.617 -8.159 -4.888 1.00 96.19 122 ALA A C 1
ATOM 973 O O . ALA A 1 122 ? -5.759 -8.128 -4.433 1.00 96.19 122 ALA A O 1
ATOM 974 N N . ASP A 1 123 ? -3.649 -8.889 -4.318 1.00 96.44 123 ASP A N 1
ATOM 975 C CA . ASP A 1 123 ? -3.858 -9.736 -3.124 1.00 96.44 123 ASP A CA 1
ATOM 976 C C . ASP A 1 123 ? -4.021 -8.914 -1.830 1.00 96.44 123 ASP 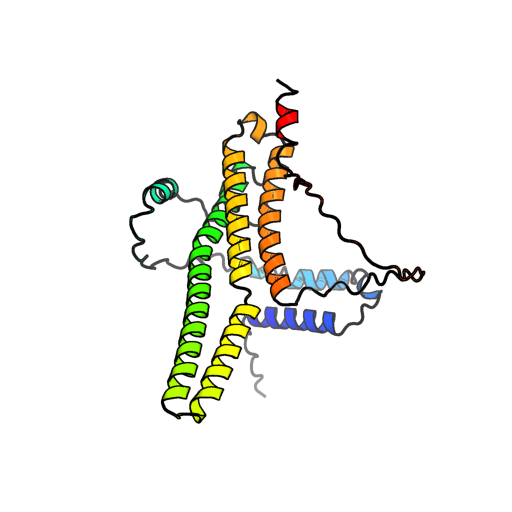A C 1
ATOM 978 O O . ASP A 1 123 ? -4.804 -9.260 -0.938 1.00 96.44 123 ASP A O 1
ATOM 982 N N . LYS A 1 124 ? -3.322 -7.779 -1.707 1.00 95.06 124 LYS A N 1
ATOM 983 C CA . LYS A 1 124 ? -3.396 -6.930 -0.505 1.00 95.06 124 LYS A CA 1
ATOM 984 C C . LYS A 1 124 ? -4.679 -6.101 -0.416 1.00 95.06 124 LYS A C 1
ATOM 986 O O . LYS A 1 124 ? -5.181 -5.890 0.693 1.00 95.06 124 LYS A O 1
ATOM 991 N N . LEU A 1 125 ? -5.220 -5.639 -1.547 1.00 95.75 125 LEU A N 1
ATOM 992 C CA . LEU A 1 125 ? -6.434 -4.813 -1.601 1.00 95.75 125 LEU A CA 1
ATOM 993 C C . LEU A 1 125 ? -7.629 -5.393 -0.810 1.00 95.75 125 LEU A C 1
ATOM 995 O O . LEU A 1 125 ? -8.171 -4.670 0.034 1.00 95.75 125 LEU A O 1
ATOM 999 N N . PRO A 1 126 ? -8.057 -6.658 -1.012 1.00 96.62 126 PRO A N 1
ATOM 1000 C CA . PRO A 1 126 ? -9.221 -7.206 -0.315 1.00 96.62 126 PRO A CA 1
ATOM 1001 C C . PRO A 1 126 ? -9.006 -7.302 1.197 1.00 96.62 126 PRO A C 1
ATOM 1003 O O . PRO A 1 126 ? -9.942 -7.071 1.962 1.00 96.62 126 PRO A O 1
ATOM 1006 N N . ARG A 1 127 ? -7.773 -7.568 1.649 1.00 96.00 127 ARG A N 1
ATOM 1007 C CA . ARG A 1 127 ? -7.445 -7.639 3.082 1.00 96.00 127 ARG A CA 1
ATOM 1008 C C . ARG A 1 127 ? -7.573 -6.275 3.753 1.00 96.00 127 ARG A C 1
ATOM 1010 O O . ARG A 1 127 ? -8.184 -6.176 4.815 1.00 96.00 127 ARG A O 1
ATOM 1017 N N . LEU A 1 128 ? -7.059 -5.219 3.118 1.00 94.94 128 LEU A N 1
ATOM 1018 C CA . LEU A 1 128 ? -7.229 -3.847 3.611 1.00 94.94 128 LEU A CA 1
ATOM 1019 C C . LEU A 1 128 ? -8.699 -3.413 3.580 1.00 94.94 128 LEU A C 1
ATOM 1021 O O . LEU A 1 128 ? -9.171 -2.794 4.532 1.00 94.94 128 LEU A O 1
ATOM 1025 N N . GLY A 1 129 ? -9.431 -3.766 2.520 1.00 95.19 129 GLY A N 1
ATOM 1026 C CA . GLY A 1 129 ? -10.861 -3.478 2.406 1.00 95.19 129 GLY A CA 1
ATOM 1027 C C . GLY A 1 129 ? -11.682 -4.148 3.509 1.00 95.19 129 GLY A C 1
ATOM 1028 O O . GLY A 1 129 ? -12.535 -3.506 4.125 1.00 95.19 129 GLY A O 1
ATOM 1029 N N . PHE A 1 130 ? -11.389 -5.415 3.807 1.00 97.12 130 PHE A N 1
ATOM 1030 C CA . PHE A 1 130 ? -12.034 -6.147 4.892 1.00 97.12 130 PHE A CA 1
ATOM 1031 C C . PHE A 1 130 ? -11.717 -5.538 6.261 1.00 97.12 130 PHE A C 1
ATOM 1033 O O . PHE A 1 130 ? -12.636 -5.296 7.039 1.00 97.12 130 PHE A O 1
ATOM 1040 N N . LEU A 1 131 ? -10.446 -5.221 6.534 1.00 96.12 131 LEU A N 1
ATOM 1041 C CA . LEU A 1 131 ? -10.033 -4.588 7.788 1.00 96.12 131 LEU A CA 1
ATOM 1042 C C . LEU A 1 131 ? -10.727 -3.235 7.998 1.00 96.12 131 LEU A C 1
ATOM 1044 O O . LEU A 1 131 ? -11.249 -2.970 9.078 1.00 96.12 131 LEU A O 1
ATOM 1048 N N . HIS A 1 132 ? -10.778 -2.400 6.957 1.00 96.06 132 HIS A N 1
ATOM 1049 C CA . HIS A 1 132 ? -11.451 -1.105 7.024 1.00 96.06 132 HIS A CA 1
ATOM 1050 C C . HIS A 1 132 ? -12.948 -1.258 7.325 1.00 96.06 132 HIS A C 1
ATOM 1052 O O . HIS A 1 132 ? -13.473 -0.597 8.219 1.00 96.06 132 HIS A O 1
ATOM 1058 N N . ARG A 1 133 ? -13.623 -2.184 6.630 1.00 97.00 133 ARG A N 1
ATOM 1059 C CA . ARG A 1 133 ? -15.042 -2.479 6.857 1.00 97.00 133 ARG A CA 1
ATOM 1060 C C . ARG A 1 133 ? -15.293 -3.023 8.266 1.00 97.00 133 ARG A C 1
ATOM 1062 O O . ARG A 1 133 ? -16.259 -2.618 8.902 1.00 97.00 133 ARG A O 1
ATOM 1069 N N . MET A 1 134 ? -14.430 -3.909 8.764 1.00 97.94 134 MET A N 1
ATOM 1070 C CA . MET A 1 134 ? -14.522 -4.456 10.121 1.00 97.94 134 MET A CA 1
ATOM 1071 C C . MET A 1 134 ? -14.406 -3.363 11.184 1.00 97.94 134 MET A C 1
ATOM 1073 O O . MET A 1 134 ? -15.249 -3.307 12.078 1.00 97.94 134 MET A O 1
ATOM 1077 N N . LEU A 1 135 ? -13.415 -2.471 11.063 1.00 96.19 135 LEU A N 1
ATOM 1078 C CA . LEU A 1 135 ? -13.252 -1.336 11.976 1.00 96.19 135 LEU A CA 1
ATOM 1079 C C . LEU A 1 135 ? -14.498 -0.445 11.967 1.00 96.19 135 LEU A C 1
ATOM 1081 O O . LEU A 1 135 ? -15.050 -0.153 13.024 1.0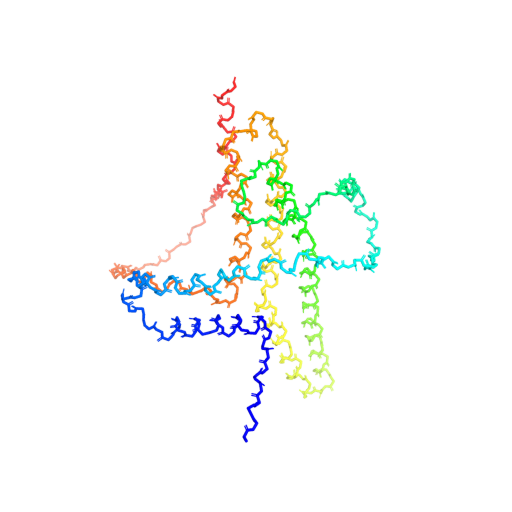0 96.19 135 LEU A O 1
ATOM 1085 N N . GLN A 1 136 ? -15.014 -0.104 10.786 1.00 96.56 136 GLN A N 1
ATOM 1086 C CA . GLN A 1 136 ? -16.205 0.732 10.664 1.00 96.56 136 GLN A CA 1
ATOM 1087 C C . GLN A 1 136 ? -17.453 0.081 11.290 1.00 96.56 136 GLN A C 1
ATOM 1089 O O . GLN A 1 136 ? -18.177 0.734 12.039 1.00 96.56 136 GLN A O 1
ATOM 1094 N N . ILE A 1 137 ? -17.686 -1.213 11.037 1.00 98.12 137 ILE A N 1
ATOM 1095 C CA . ILE A 1 137 ? -18.793 -1.963 11.654 1.00 98.12 137 ILE A CA 1
ATOM 1096 C C . ILE A 1 137 ? -18.639 -1.993 13.179 1.00 98.12 137 ILE A C 1
ATOM 1098 O O . ILE A 1 137 ? -19.619 -1.778 13.888 1.00 98.12 137 ILE A O 1
ATOM 1102 N N . SER A 1 138 ? -17.427 -2.212 13.697 1.00 97.69 138 SER A N 1
ATOM 1103 C CA . SER A 1 138 ? -17.184 -2.245 15.145 1.00 97.69 138 SER A CA 1
ATOM 1104 C C . SER A 1 138 ? -17.505 -0.910 15.826 1.00 97.69 138 SER A C 1
ATOM 1106 O O . SER A 1 138 ? -18.172 -0.897 16.859 1.00 97.69 138 SER A O 1
ATOM 1108 N N . THR A 1 139 ? -17.137 0.210 15.198 1.00 96.88 139 THR A N 1
ATOM 1109 C CA . THR A 1 139 ? -17.475 1.559 15.667 1.00 96.88 139 THR A CA 1
ATOM 1110 C C . THR A 1 139 ? -18.988 1.786 15.688 1.00 96.88 139 THR A C 1
ATOM 1112 O O . THR A 1 139 ? -19.517 2.296 16.674 1.00 96.88 139 THR A O 1
ATOM 1115 N N . PHE A 1 140 ? -19.713 1.356 14.649 1.00 97.88 140 PHE A N 1
ATOM 1116 C CA . PHE A 1 140 ? -21.176 1.460 14.622 1.00 97.88 140 PHE A CA 1
ATOM 1117 C C . PHE A 1 140 ? -21.857 0.609 15.700 1.00 97.88 140 PHE A C 1
ATOM 1119 O O . PHE A 1 140 ? -22.792 1.081 16.345 1.00 97.88 140 PHE A O 1
ATOM 1126 N N . LEU A 1 141 ? -21.384 -0.621 15.927 1.00 98.06 141 LEU A N 1
ATOM 1127 C CA . LEU A 1 141 ? -21.932 -1.502 16.962 1.00 98.06 141 LEU A CA 1
ATOM 1128 C C . LEU A 1 141 ? -21.724 -0.933 18.368 1.00 98.06 141 LEU A C 1
ATOM 1130 O O . LEU A 1 141 ? -22.638 -0.996 19.186 1.00 98.06 141 LEU A O 1
ATOM 1134 N N . LEU A 1 142 ? -20.561 -0.339 18.646 1.00 97.12 142 LEU A N 1
ATOM 1135 C CA . LEU A 1 142 ? -20.311 0.325 19.928 1.00 97.12 142 LEU A CA 1
ATOM 1136 C C . LEU A 1 142 ? -21.154 1.586 20.108 1.00 97.12 142 LEU A C 1
ATOM 1138 O O . LEU A 1 142 ? -21.656 1.828 21.206 1.00 97.12 142 LEU A O 1
ATOM 1142 N N . GLY A 1 143 ? -21.372 2.352 19.037 1.00 96.62 143 GLY A N 1
ATOM 1143 C CA . GLY A 1 143 ? -22.319 3.466 19.046 1.00 96.62 143 GLY A CA 1
ATOM 1144 C C . GLY A 1 143 ? -23.730 3.003 19.416 1.00 96.62 143 GLY A C 1
ATOM 1145 O O . GLY A 1 143 ? -24.324 3.528 20.355 1.00 96.62 143 GLY A O 1
ATOM 1146 N N . ALA A 1 144 ? -24.226 1.951 18.758 1.00 97.50 144 ALA A N 1
ATOM 1147 C CA . ALA A 1 144 ? -25.534 1.367 19.056 1.00 97.50 144 ALA A CA 1
ATOM 1148 C C . ALA A 1 144 ? -25.621 0.815 20.490 1.00 97.50 144 ALA A C 1
ATOM 1150 O O . ALA A 1 144 ? -26.632 1.015 21.162 1.00 97.50 144 ALA A O 1
ATOM 1151 N N . LEU A 1 145 ? -24.558 0.170 20.985 1.00 97.06 145 LEU A N 1
ATOM 1152 C CA . LEU A 1 145 ? -24.481 -0.319 22.363 1.00 97.06 145 LEU A CA 1
ATOM 1153 C C . LEU A 1 145 ? -24.535 0.833 23.373 1.00 97.06 145 LEU A C 1
ATOM 1155 O O . LEU A 1 145 ? -25.201 0.714 24.397 1.00 97.06 145 LEU A O 1
ATOM 1159 N N . THR A 1 146 ? -23.883 1.955 23.065 1.00 96.69 146 THR A N 1
ATOM 1160 C CA . THR A 1 146 ? -23.916 3.166 23.896 1.00 96.69 146 THR A CA 1
ATOM 1161 C C . THR A 1 146 ? -25.340 3.718 23.986 1.00 96.69 146 THR A C 1
ATOM 1163 O O . THR A 1 146 ? -25.826 4.000 25.081 1.00 96.69 146 THR A O 1
ATOM 1166 N N . THR A 1 147 ? -26.049 3.805 22.856 1.00 97.19 147 THR A N 1
ATOM 1167 C CA . THR A 1 147 ? -27.459 4.226 22.827 1.00 97.19 147 THR A CA 1
ATOM 1168 C C . THR A 1 147 ? -28.362 3.246 23.579 1.00 97.19 147 THR A C 1
ATOM 1170 O O . THR A 1 147 ? -29.219 3.674 24.345 1.00 97.19 147 THR A O 1
ATOM 1173 N N . ALA A 1 148 ? -28.158 1.936 23.416 1.00 97.00 148 ALA A N 1
ATOM 1174 C CA . ALA A 1 148 ? -28.944 0.918 24.108 1.00 97.00 148 ALA A CA 1
ATOM 1175 C C . ALA A 1 148 ? -28.722 0.950 25.630 1.00 97.00 148 ALA A C 1
ATOM 1177 O O . ALA A 1 148 ? -29.690 0.921 26.384 1.00 97.00 148 ALA A O 1
ATOM 1178 N N . ALA A 1 149 ? -27.473 1.075 26.092 1.00 96.50 149 ALA A N 1
ATOM 1179 C CA . ALA A 1 149 ? -27.146 1.178 27.517 1.00 96.50 149 ALA A CA 1
ATOM 1180 C C . ALA A 1 149 ? -27.813 2.395 28.179 1.00 96.50 149 ALA A C 1
ATOM 1182 O O . ALA A 1 149 ? -28.256 2.306 29.324 1.00 96.50 149 ALA A O 1
ATOM 1183 N N . SER A 1 150 ? -27.957 3.498 27.434 1.00 96.62 150 SER A N 1
ATOM 1184 C CA . SER A 1 150 ? -28.679 4.686 27.894 1.00 96.62 150 SER A CA 1
ATOM 1185 C C . SER A 1 150 ? -30.174 4.442 28.127 1.00 96.62 150 SER A C 1
ATOM 1187 O O . SER A 1 150 ? -30.768 5.158 28.926 1.00 96.62 150 SER A O 1
ATOM 1189 N N . LEU A 1 151 ? -30.795 3.470 27.448 1.00 97.75 151 LEU A N 1
ATOM 1190 C CA . LEU A 1 151 ? -32.219 3.153 27.618 1.00 97.75 151 LEU A CA 1
ATOM 1191 C C . LEU A 1 151 ? -32.488 2.252 28.831 1.00 97.75 151 LEU A C 1
ATOM 1193 O O . LEU A 1 151 ? -33.569 2.322 29.407 1.00 97.75 151 LEU A O 1
ATOM 1197 N N . PHE A 1 152 ? -31.518 1.424 29.229 1.00 97.12 152 PHE A N 1
ATOM 1198 C CA . PHE A 1 152 ? -31.636 0.500 30.367 1.00 97.12 152 PHE A CA 1
ATOM 1199 C C . PHE A 1 152 ? -31.111 1.082 31.693 1.00 97.12 152 PHE A C 1
ATOM 1201 O O . PHE A 1 152 ? -30.966 0.347 32.665 1.00 97.12 152 PHE A O 1
ATOM 1208 N N . ASP A 1 153 ? -30.810 2.387 31.731 1.00 95.00 153 ASP A N 1
ATOM 1209 C CA . ASP A 1 153 ? -30.249 3.105 32.891 1.00 95.00 153 ASP A CA 1
ATOM 1210 C C . ASP A 1 153 ? -28.920 2.511 33.415 1.00 95.00 153 ASP A C 1
ATOM 1212 O O . ASP A 1 153 ? -28.546 2.639 34.579 1.00 95.00 153 ASP A O 1
ATOM 1216 N N . HIS A 1 154 ? -28.154 1.850 32.540 1.00 94.75 154 HIS A N 1
ATOM 1217 C CA . HIS A 1 154 ? -26.831 1.303 32.859 1.00 94.75 154 HIS A CA 1
ATOM 1218 C C . HIS A 1 154 ? -25.733 2.329 32.567 1.00 94.75 154 HIS A C 1
ATOM 1220 O O . HIS A 1 154 ? -24.902 2.157 31.671 1.00 94.75 154 HIS A O 1
ATOM 1226 N N . GLN A 1 155 ? -25.732 3.414 33.342 1.00 95.12 155 GLN A N 1
ATOM 1227 C CA . GLN A 1 155 ? -24.860 4.574 33.124 1.00 95.12 155 GLN A CA 1
ATOM 1228 C C . GLN A 1 155 ? -23.361 4.241 33.226 1.00 95.12 155 GLN A C 1
ATOM 1230 O O . GLN A 1 155 ? -22.539 4.869 32.561 1.00 95.12 155 GLN A O 1
ATOM 1235 N N . GLU A 1 156 ? -23.000 3.203 33.985 1.00 96.44 156 GLU A N 1
ATOM 1236 C CA . GLU A 1 156 ? -21.612 2.756 34.165 1.00 96.44 156 GLU A CA 1
ATOM 1237 C C . GLU A 1 156 ? -20.974 2.195 32.876 1.00 96.44 156 GLU A C 1
ATOM 1239 O O . GLU A 1 156 ? -19.757 2.272 32.704 1.00 96.44 156 GLU A O 1
ATOM 1244 N N . LEU A 1 157 ? -21.772 1.672 31.933 1.00 95.44 157 LEU A N 1
ATOM 1245 C CA . LEU A 1 157 ? -21.269 1.074 30.684 1.00 95.44 157 LEU A CA 1
ATOM 1246 C C . LEU A 1 157 ? -20.976 2.108 29.588 1.00 95.44 157 LEU A C 1
ATOM 1248 O O . LEU A 1 157 ? -20.192 1.840 28.674 1.00 95.44 157 LEU A O 1
ATOM 1252 N N . ILE A 1 158 ? -21.575 3.297 29.684 1.00 96.38 158 ILE A N 1
ATOM 1253 C CA . ILE A 1 158 ? -21.432 4.383 28.708 1.00 96.38 158 ILE A CA 1
ATOM 1254 C C . ILE A 1 158 ? -19.960 4.806 28.537 1.00 96.38 158 ILE A C 1
ATOM 1256 O O . ILE A 1 158 ? -19.461 4.749 27.409 1.00 96.38 158 ILE A O 1
ATOM 1260 N N . PRO A 1 159 ? -19.211 5.182 29.597 1.00 97.12 159 PRO A N 1
ATOM 1261 C CA . PRO A 1 159 ? -17.816 5.600 29.438 1.00 97.12 159 PRO A CA 1
ATOM 1262 C C . PRO A 1 159 ? -16.917 4.481 28.890 1.00 97.12 159 PRO A C 1
ATOM 1264 O O . PRO A 1 159 ? -15.966 4.759 28.156 1.00 97.12 159 PRO A O 1
ATOM 1267 N N . LEU A 1 160 ? -17.226 3.211 29.176 1.00 96.69 160 LEU A N 1
ATOM 1268 C CA . LEU A 1 160 ? -16.478 2.074 28.637 1.00 96.69 160 LEU A CA 1
ATOM 1269 C C . LEU A 1 160 ? -16.672 1.937 27.117 1.00 96.69 160 LEU A C 1
ATOM 1271 O O . LEU A 1 160 ? -15.700 1.783 26.379 1.00 96.69 160 LEU A O 1
ATOM 1275 N N . ALA A 1 161 ? -17.910 2.048 26.628 1.00 96.62 161 ALA A N 1
ATOM 1276 C CA . ALA A 1 161 ? -18.196 1.976 25.195 1.00 96.62 161 ALA A CA 1
ATOM 1277 C C . ALA A 1 161 ? -17.606 3.173 24.425 1.00 96.62 161 ALA A C 1
ATOM 1279 O O . ALA A 1 161 ? -17.036 3.001 23.342 1.00 96.62 161 ALA A O 1
ATOM 1280 N N . VAL A 1 162 ? -17.671 4.375 25.009 1.00 96.75 162 VAL A N 1
ATOM 1281 C CA . VAL A 1 162 ? -17.087 5.593 24.426 1.00 96.75 162 VAL A CA 1
ATOM 1282 C C . VAL A 1 162 ? -15.565 5.490 24.343 1.00 96.75 162 VAL A C 1
ATOM 1284 O O . VAL A 1 162 ? -14.994 5.737 23.283 1.00 96.75 162 VAL A O 1
ATOM 1287 N N . THR A 1 163 ? -14.891 5.075 25.419 1.00 97.81 163 THR A N 1
ATOM 1288 C CA . THR A 1 163 ? -13.425 4.924 25.408 1.00 97.81 163 THR A CA 1
ATOM 1289 C C . THR A 1 163 ? -12.968 3.877 24.394 1.00 97.81 163 THR A C 1
ATOM 1291 O O . THR A 1 163 ? -12.023 4.133 23.647 1.00 97.81 163 THR A O 1
ATOM 1294 N N . LEU A 1 164 ? -13.669 2.744 24.284 1.00 97.56 164 LEU A N 1
ATOM 1295 C CA . LEU A 1 164 ? -13.368 1.720 23.281 1.00 97.56 164 LEU A CA 1
ATOM 1296 C C . LEU A 1 164 ? -13.572 2.232 21.847 1.00 97.56 164 LEU A C 1
ATOM 1298 O O . LEU A 1 164 ? -12.748 1.965 20.971 1.00 97.56 164 LEU A O 1
ATOM 1302 N N . THR A 1 165 ? -14.625 3.019 21.619 1.00 97.44 165 THR A N 1
ATOM 1303 C CA . THR A 1 165 ? -14.883 3.677 20.329 1.00 97.44 165 THR A CA 1
ATOM 1304 C C . THR A 1 165 ? -13.748 4.629 19.954 1.00 97.44 165 THR A C 1
ATOM 1306 O O . THR A 1 165 ? -13.254 4.591 18.824 1.00 97.44 165 THR A O 1
ATOM 1309 N N . THR A 1 166 ? -13.278 5.439 20.906 1.00 97.31 166 THR A N 1
ATOM 1310 C CA . THR A 1 166 ? -12.134 6.342 20.716 1.00 97.31 166 THR A CA 1
ATOM 1311 C C . THR A 1 166 ? -10.855 5.573 20.389 1.00 97.31 166 THR A C 1
ATOM 1313 O O . THR A 1 166 ? -10.133 5.959 19.473 1.00 97.31 166 THR A O 1
ATOM 1316 N N . VAL A 1 167 ? -10.586 4.455 21.074 1.00 97.69 167 VAL A N 1
ATOM 1317 C CA . VAL A 1 167 ? -9.413 3.607 20.795 1.00 97.69 167 VAL A CA 1
ATOM 1318 C C . VAL A 1 167 ? -9.473 3.021 19.383 1.00 97.69 167 VAL A C 1
ATOM 1320 O O . VAL A 1 167 ? -8.495 3.115 18.645 1.00 97.69 167 VAL A O 1
ATOM 1323 N N . LEU A 1 168 ? -10.611 2.454 18.972 1.00 96.62 168 LEU A N 1
ATOM 1324 C CA . LEU A 1 168 ? -10.771 1.884 17.627 1.00 96.62 168 LEU A CA 1
ATOM 1325 C C . LEU A 1 168 ? -10.648 2.941 16.529 1.00 96.62 168 LEU A C 1
ATOM 1327 O O . LEU A 1 168 ? -10.006 2.701 15.505 1.00 96.62 168 LEU A O 1
ATOM 1331 N N . THR A 1 169 ? -11.216 4.123 16.765 1.00 95.75 169 THR A N 1
ATOM 1332 C CA . THR A 1 169 ? -11.104 5.265 15.852 1.00 95.75 169 THR A CA 1
ATOM 1333 C C . THR A 1 169 ? -9.648 5.715 15.745 1.00 95.75 169 THR A C 1
ATOM 1335 O O . THR A 1 169 ? -9.129 5.827 14.638 1.00 95.75 169 THR A O 1
ATOM 1338 N N . GLY A 1 170 ? -8.944 5.831 16.875 1.00 94.81 170 GLY A N 1
ATOM 1339 C CA . GLY A 1 170 ? -7.517 6.148 16.911 1.00 94.81 170 GLY A CA 1
ATOM 1340 C C . GLY A 1 170 ? -6.647 5.118 16.185 1.00 94.81 170 GLY A C 1
ATOM 1341 O O . GLY A 1 170 ? -5.736 5.501 15.460 1.00 94.81 170 GLY A O 1
ATOM 1342 N N . ILE A 1 171 ? -6.942 3.817 16.301 1.00 94.44 171 ILE A N 1
ATOM 1343 C CA . ILE A 1 171 ? -6.239 2.761 15.546 1.00 94.44 171 ILE A CA 1
ATOM 1344 C C . ILE A 1 171 ? -6.499 2.902 14.040 1.00 94.44 171 ILE A C 1
ATOM 1346 O O . ILE A 1 171 ? -5.568 2.808 13.238 1.00 94.44 171 ILE A O 1
ATOM 1350 N N . SER A 1 172 ? -7.752 3.148 13.646 1.00 94.44 172 SER A N 1
ATOM 1351 C CA . SER A 1 172 ? -8.131 3.346 12.242 1.00 94.44 172 SER A CA 1
ATOM 1352 C C . SER A 1 172 ? -7.429 4.562 11.626 1.00 94.44 172 SER A C 1
ATOM 1354 O O . SER A 1 172 ? -6.934 4.491 10.497 1.00 94.44 172 SER A O 1
ATOM 1356 N N . GLU A 1 173 ? -7.359 5.666 12.371 1.00 92.19 173 GLU A N 1
ATOM 1357 C CA . GLU A 1 173 ? -6.653 6.887 11.979 1.00 92.19 173 GLU A CA 1
ATOM 1358 C C . GLU A 1 173 ? -5.136 6.693 11.950 1.00 92.19 173 GLU A C 1
ATOM 1360 O O . GLU A 1 173 ? -4.487 7.142 11.008 1.00 92.19 173 GLU A O 1
ATOM 1365 N N . PHE A 1 174 ? -4.570 5.979 12.925 1.00 91.06 174 PHE A N 1
ATOM 1366 C CA . PHE A 1 174 ? -3.137 5.693 12.993 1.00 91.06 174 PHE A CA 1
ATOM 1367 C C . PHE A 1 174 ? -2.654 4.848 11.807 1.00 91.06 174 PHE A C 1
ATOM 1369 O O . PHE A 1 174 ? -1.636 5.161 11.191 1.00 91.06 174 PHE A O 1
ATOM 1376 N N . GLU A 1 175 ? -3.394 3.797 11.447 1.00 92.06 175 GLU A N 1
ATOM 1377 C CA . GLU A 1 175 ? -3.060 2.955 10.291 1.00 92.06 175 GLU A CA 1
ATOM 1378 C C . GLU A 1 175 ? -3.422 3.602 8.946 1.00 92.06 175 GLU A C 1
ATOM 1380 O O . GLU A 1 175 ? -2.972 3.139 7.893 1.00 92.06 175 GLU A O 1
ATOM 1385 N N . GLN A 1 176 ? -4.240 4.662 8.959 1.00 93.06 176 GLN A N 1
ATOM 1386 C CA . GLN A 1 176 ? -4.747 5.350 7.768 1.00 93.06 176 GLN A CA 1
ATOM 1387 C C . GLN A 1 176 ? -5.299 4.384 6.711 1.00 93.06 176 GLN A C 1
ATOM 1389 O O . GLN A 1 176 ? -5.079 4.562 5.508 1.00 93.06 176 GLN A O 1
ATOM 1394 N N . VAL A 1 177 ? -6.011 3.339 7.151 1.00 92.88 177 VAL A N 1
ATOM 1395 C CA . VAL A 1 177 ? -6.400 2.203 6.294 1.00 92.88 177 VAL A CA 1
ATOM 1396 C C . VAL A 1 177 ? -7.170 2.671 5.054 1.00 92.88 177 VAL A C 1
ATOM 1398 O O . VAL A 1 177 ? -6.903 2.193 3.953 1.00 92.88 177 VAL A O 1
ATOM 1401 N N . GLY A 1 178 ? -8.063 3.656 5.205 1.00 93.06 178 GLY A N 1
ATOM 1402 C CA . GLY A 1 178 ? -8.828 4.227 4.090 1.00 93.06 178 GLY A CA 1
ATOM 1403 C C . GLY A 1 178 ? -7.952 4.938 3.052 1.00 93.06 178 GLY A C 1
ATOM 1404 O O . GLY A 1 178 ? -8.080 4.693 1.851 1.00 93.06 178 GLY A O 1
ATOM 1405 N N . THR A 1 179 ? -7.007 5.770 3.501 1.00 92.88 179 THR A N 1
ATOM 1406 C CA . THR A 1 179 ? -6.048 6.457 2.619 1.00 92.88 179 THR A CA 1
ATOM 1407 C C . THR A 1 179 ? -5.156 5.452 1.895 1.00 92.88 179 THR A C 1
ATOM 1409 O O . THR A 1 179 ? -4.969 5.555 0.683 1.00 92.88 179 THR A O 1
ATOM 1412 N N . ARG A 1 180 ? -4.658 4.432 2.608 1.00 93.56 180 ARG A N 1
ATOM 1413 C CA . ARG A 1 180 ? -3.841 3.358 2.023 1.00 93.56 180 ARG A CA 1
ATOM 1414 C C . ARG A 1 180 ? -4.613 2.575 0.968 1.00 93.56 180 ARG A C 1
ATOM 1416 O O . ARG A 1 180 ? -4.102 2.390 -0.130 1.00 93.56 180 ARG A O 1
ATOM 1423 N N . LEU A 1 181 ? -5.856 2.191 1.257 1.00 95.38 181 LEU A N 1
ATOM 1424 C CA . LEU A 1 181 ? -6.714 1.478 0.312 1.00 95.38 181 LEU A CA 1
ATOM 1425 C C . LEU A 1 181 ? -6.928 2.286 -0.978 1.00 95.38 181 LEU A C 1
ATOM 1427 O O . LEU A 1 181 ? -6.776 1.751 -2.076 1.00 95.38 181 LEU A O 1
ATOM 1431 N N . ARG A 1 182 ? -7.229 3.586 -0.861 1.00 95.00 182 ARG A N 1
ATOM 1432 C CA . ARG A 1 182 ? -7.409 4.478 -2.018 1.00 95.00 182 ARG A CA 1
ATOM 1433 C C . ARG A 1 182 ? -6.125 4.634 -2.835 1.00 95.00 182 ARG A C 1
ATOM 1435 O O . ARG A 1 182 ? -6.177 4.593 -4.067 1.00 95.00 182 ARG A O 1
ATOM 1442 N N . ASN A 1 183 ? -4.986 4.796 -2.166 1.00 94.69 183 ASN A N 1
ATOM 1443 C CA . ASN A 1 183 ? -3.688 4.943 -2.824 1.00 94.69 183 ASN A CA 1
ATOM 1444 C C . ASN A 1 183 ? -3.273 3.655 -3.541 1.00 94.69 183 ASN A C 1
ATOM 1446 O O . ASN A 1 183 ? -2.877 3.717 -4.704 1.00 94.69 183 ASN A O 1
ATOM 1450 N N . MET A 1 184 ? -3.436 2.492 -2.904 1.00 95.50 184 MET A N 1
ATOM 1451 C CA . MET A 1 184 ? -3.157 1.196 -3.528 1.00 95.50 184 MET A CA 1
ATOM 1452 C C . MET A 1 184 ? -4.064 0.939 -4.732 1.00 95.50 184 MET A C 1
ATOM 1454 O O . MET A 1 184 ? -3.582 0.477 -5.759 1.00 95.50 184 MET A O 1
ATOM 1458 N N . ASN A 1 185 ? -5.353 1.286 -4.655 1.00 96.25 185 ASN A N 1
ATOM 1459 C CA . ASN A 1 185 ? -6.270 1.142 -5.790 1.00 96.25 185 ASN A CA 1
ATOM 1460 C C . ASN A 1 185 ? -5.869 2.049 -6.969 1.00 96.25 185 ASN A C 1
ATOM 1462 O O . ASN A 1 185 ? -5.800 1.606 -8.113 1.00 96.25 185 ASN A O 1
ATOM 1466 N N . THR A 1 186 ? -5.515 3.305 -6.681 1.00 96.44 186 THR A N 1
ATOM 1467 C CA . THR A 1 186 ? -5.020 4.247 -7.702 1.00 96.44 186 THR A CA 1
ATOM 1468 C C . THR A 1 186 ? -3.735 3.731 -8.354 1.00 96.44 186 THR A C 1
ATOM 1470 O O . THR A 1 186 ? -3.615 3.745 -9.576 1.00 96.44 186 THR A O 1
ATOM 1473 N N . SER A 1 187 ? -2.814 3.210 -7.544 1.00 96.62 187 SER A N 1
ATOM 1474 C CA . SER A 1 187 ? -1.550 2.634 -8.004 1.00 96.62 187 SER A CA 1
ATOM 1475 C C . SER A 1 187 ? -1.775 1.385 -8.860 1.00 96.62 187 SER A C 1
ATOM 1477 O O . SER A 1 187 ? -1.206 1.254 -9.937 1.00 96.62 187 SER A O 1
ATOM 1479 N N . LEU A 1 188 ? -2.668 0.485 -8.439 1.00 97.19 188 LEU A N 1
ATOM 1480 C CA . LEU A 1 188 ? -3.033 -0.714 -9.196 1.00 97.19 188 LEU A CA 1
ATOM 1481 C C . LEU A 1 188 ? -3.628 -0.360 -10.564 1.00 97.19 188 LEU A C 1
ATOM 1483 O O . LEU A 1 188 ? -3.291 -0.996 -11.562 1.00 97.19 188 LEU A O 1
ATOM 1487 N N . LEU A 1 189 ? -4.479 0.667 -10.632 1.00 97.38 189 LEU A N 1
ATOM 1488 C CA . LEU A 1 189 ? -5.019 1.164 -11.897 1.00 97.38 189 LEU A CA 1
ATOM 1489 C C . LEU A 1 189 ? -3.914 1.736 -12.799 1.00 97.38 189 LEU A C 1
ATOM 1491 O O . LEU A 1 189 ? -3.896 1.450 -13.994 1.00 97.38 189 LEU A O 1
ATOM 1495 N N . GLN A 1 190 ? -2.975 2.502 -12.238 1.00 97.56 190 GLN A N 1
ATOM 1496 C CA . GLN A 1 190 ? -1.828 3.038 -12.979 1.00 97.56 190 GLN A CA 1
ATOM 1497 C C . GLN A 1 190 ? -0.946 1.924 -13.553 1.00 97.56 190 GLN A C 1
ATOM 1499 O O . GLN A 1 190 ? -0.629 1.967 -14.740 1.00 97.56 190 GLN A O 1
ATOM 1504 N N . LEU A 1 191 ? -0.624 0.894 -12.764 1.00 97.62 191 LEU A N 1
ATOM 1505 C CA . LEU A 1 191 ? 0.169 -0.250 -13.228 1.00 97.62 191 LEU A CA 1
ATOM 1506 C C . LEU A 1 191 ? -0.563 -1.057 -14.313 1.00 97.62 191 LEU A C 1
ATOM 1508 O O . LEU A 1 191 ? 0.057 -1.463 -15.293 1.00 97.62 191 LEU A O 1
ATOM 1512 N N . LYS A 1 192 ? -1.887 -1.244 -14.199 1.00 97.69 192 LYS A N 1
ATOM 1513 C CA . LYS A 1 192 ? -2.701 -1.888 -15.250 1.00 97.69 192 LYS A CA 1
ATOM 1514 C C . LYS A 1 192 ? -2.708 -1.089 -16.553 1.00 97.69 192 LYS A C 1
ATOM 1516 O O . LYS A 1 192 ? -2.581 -1.671 -17.632 1.00 97.69 192 LYS A O 1
ATOM 1521 N N . ASN A 1 193 ? -2.833 0.232 -16.457 1.00 97.31 193 ASN A N 1
ATOM 1522 C CA . ASN A 1 193 ? -2.774 1.114 -17.620 1.00 97.31 193 ASN A CA 1
ATOM 1523 C C . ASN A 1 193 ? -1.382 1.080 -18.262 1.00 97.31 193 ASN A C 1
ATOM 1525 O O . ASN A 1 193 ? -1.289 0.980 -19.481 1.00 97.31 193 ASN A O 1
ATOM 1529 N N . LEU A 1 194 ? -0.316 1.086 -17.454 1.00 98.06 194 LEU A N 1
ATOM 1530 C CA . LEU A 1 194 ? 1.064 0.969 -17.926 1.00 98.06 194 LEU A CA 1
ATOM 1531 C C . LEU A 1 194 ? 1.308 -0.366 -18.639 1.00 98.06 194 LEU A C 1
ATOM 1533 O O . LEU A 1 194 ? 1.894 -0.387 -19.717 1.00 98.06 194 LEU A O 1
ATOM 1537 N N . LEU A 1 195 ? 0.813 -1.474 -18.081 1.00 97.69 195 LEU A N 1
ATOM 1538 C CA . LEU A 1 195 ? 0.904 -2.797 -18.698 1.00 97.69 195 LEU A CA 1
ATOM 1539 C C . LEU A 1 195 ? 0.159 -2.839 -20.042 1.00 97.69 195 LEU A C 1
ATOM 1541 O O . LEU A 1 195 ? 0.684 -3.340 -21.034 1.00 97.69 195 LEU A O 1
ATOM 1545 N N . THR A 1 196 ? -1.048 -2.272 -20.093 1.00 97.56 196 THR A N 1
ATOM 1546 C CA . THR A 1 196 ? -1.850 -2.184 -21.324 1.00 97.56 196 THR A CA 1
ATOM 1547 C C . THR A 1 196 ? -1.143 -1.341 -22.386 1.00 97.56 196 THR A C 1
ATOM 1549 O O . THR A 1 196 ? -1.027 -1.766 -23.535 1.00 97.56 196 THR A O 1
ATOM 1552 N N . TRP A 1 197 ? -0.609 -0.180 -21.995 1.00 98.12 197 TRP A N 1
ATOM 1553 C CA . TRP A 1 197 ? 0.209 0.672 -22.857 1.00 98.12 197 TRP A CA 1
ATOM 1554 C C . TRP A 1 197 ? 1.424 -0.090 -23.393 1.00 98.12 197 TRP A C 1
ATOM 1556 O O . TRP A 1 197 ? 1.631 -0.133 -24.603 1.00 98.12 197 TRP A O 1
ATOM 1566 N N . TRP A 1 198 ? 2.166 -0.787 -22.530 1.00 98.06 198 TRP A N 1
ATOM 1567 C CA . TRP A 1 198 ? 3.324 -1.578 -22.940 1.00 98.06 198 TRP A CA 1
ATOM 1568 C C . TRP A 1 198 ? 2.958 -2.665 -23.956 1.00 98.06 198 TRP A C 1
ATOM 1570 O O . TRP A 1 198 ? 3.678 -2.875 -24.933 1.00 98.06 198 TRP A O 1
ATOM 1580 N N . HIS A 1 199 ? 1.825 -3.348 -23.771 1.00 97.44 199 HIS A N 1
ATOM 1581 C CA . HIS A 1 199 ? 1.350 -4.344 -24.732 1.00 97.44 199 HIS A CA 1
ATOM 1582 C C . HIS A 1 199 ? 0.897 -3.741 -26.064 1.00 97.44 199 HIS A C 1
ATOM 1584 O O . HIS A 1 199 ? 1.018 -4.426 -27.077 1.00 97.44 199 HIS A O 1
ATOM 1590 N N . SER A 1 200 ? 0.438 -2.487 -26.079 1.00 97.44 200 SER A N 1
ATOM 1591 C CA . SER A 1 200 ? 0.032 -1.794 -27.308 1.00 97.44 200 SER A CA 1
ATOM 1592 C C . SER A 1 200 ? 1.202 -1.370 -28.205 1.00 97.44 200 SER A C 1
ATOM 1594 O O . SER A 1 200 ? 1.004 -1.191 -29.403 1.00 97.44 200 SER A O 1
ATOM 1596 N N . LEU A 1 201 ? 2.417 -1.252 -27.654 1.00 97.12 201 LEU A N 1
ATOM 1597 C CA . LEU A 1 201 ? 3.611 -0.883 -28.417 1.00 97.12 201 LEU A CA 1
ATOM 1598 C C . LEU A 1 201 ? 4.062 -2.007 -29.361 1.00 97.12 201 LEU A C 1
ATOM 1600 O O . LEU A 1 201 ? 4.137 -3.186 -28.984 1.00 97.12 201 LEU A O 1
ATOM 1604 N N . SER A 1 202 ? 4.471 -1.622 -30.569 1.00 97.50 202 SER A N 1
ATOM 1605 C CA . SER A 1 202 ? 5.147 -2.505 -31.519 1.00 97.50 202 SER A CA 1
ATOM 1606 C C . SER A 1 202 ? 6.537 -2.931 -31.019 1.00 97.50 202 SER A C 1
ATOM 1608 O O . SER A 1 202 ? 7.135 -2.322 -30.129 1.00 97.50 202 SER A O 1
ATOM 1610 N N . MET A 1 203 ? 7.108 -3.980 -31.620 1.00 96.31 203 MET A N 1
ATOM 1611 C CA . MET A 1 203 ? 8.453 -4.459 -31.259 1.00 96.31 203 MET A CA 1
ATOM 1612 C C . MET A 1 203 ? 9.560 -3.428 -31.512 1.00 96.31 203 MET A C 1
ATOM 1614 O O . MET A 1 203 ? 10.580 -3.452 -30.826 1.00 96.31 203 MET A O 1
ATOM 1618 N N . VAL A 1 204 ? 9.373 -2.527 -32.481 1.00 97.69 204 VAL A N 1
ATOM 1619 C CA . VAL A 1 204 ? 10.325 -1.443 -32.761 1.00 97.69 204 VAL A CA 1
ATOM 1620 C C . VAL A 1 204 ? 10.245 -0.387 -31.659 1.00 97.69 204 VAL A C 1
ATOM 1622 O O . VAL A 1 204 ? 11.270 -0.025 -31.085 1.00 97.69 204 VAL A O 1
ATOM 1625 N N . GLU A 1 205 ? 9.036 0.030 -31.281 1.00 97.75 205 GLU A N 1
ATOM 1626 C CA . GLU A 1 205 ? 8.823 1.026 -30.225 1.00 97.75 205 GLU A CA 1
ATOM 1627 C C . GLU A 1 205 ? 9.290 0.531 -28.853 1.00 97.75 205 GLU A C 1
ATOM 1629 O O . GLU A 1 205 ? 9.903 1.288 -28.103 1.00 97.75 205 GLU A O 1
ATOM 1634 N N . LYS A 1 206 ? 9.092 -0.753 -28.531 1.00 97.44 206 LYS A N 1
ATOM 1635 C CA . LYS A 1 206 ? 9.597 -1.363 -27.283 1.00 97.44 206 LYS A CA 1
ATOM 1636 C C . LYS A 1 206 ? 11.120 -1.312 -27.152 1.00 97.44 206 LYS A C 1
ATOM 1638 O O . LYS A 1 206 ? 11.657 -1.403 -26.046 1.00 97.44 206 LYS A O 1
ATOM 1643 N N . ARG A 1 207 ? 11.846 -1.190 -28.268 1.00 96.31 207 ARG A N 1
ATOM 1644 C CA . ARG A 1 207 ? 13.313 -1.096 -28.267 1.00 96.31 207 ARG A CA 1
ATOM 1645 C C . ARG A 1 207 ? 13.814 0.322 -28.005 1.00 96.31 207 ARG A C 1
ATOM 1647 O O . ARG A 1 207 ? 14.966 0.440 -27.576 1.00 96.31 207 ARG A O 1
ATOM 1654 N N . LEU A 1 208 ? 12.978 1.347 -28.203 1.00 97.94 208 LEU A N 1
ATOM 1655 C CA . LEU A 1 208 ? 13.338 2.747 -27.975 1.00 97.94 208 LEU A CA 1
ATOM 1656 C C . LEU A 1 208 ? 13.702 2.979 -26.499 1.00 97.94 208 LEU A C 1
ATOM 1658 O O . LEU A 1 208 ? 12.968 2.529 -25.616 1.00 97.94 208 LEU A O 1
ATOM 1662 N N . PRO A 1 209 ? 14.823 3.665 -26.207 1.00 97.12 209 PRO A N 1
ATOM 1663 C CA . PRO A 1 209 ? 15.274 3.889 -24.834 1.00 97.12 209 PRO A CA 1
ATOM 1664 C C . PRO A 1 209 ? 14.271 4.719 -24.024 1.00 97.12 209 PRO A C 1
ATOM 1666 O O . PRO A 1 209 ? 14.040 4.406 -22.862 1.00 97.12 209 PRO A O 1
ATOM 1669 N N . GLU A 1 210 ? 13.604 5.686 -24.658 1.00 97.81 210 GLU A N 1
ATOM 1670 C CA . GLU A 1 210 ? 12.600 6.553 -24.025 1.00 97.81 210 GLU A CA 1
ATOM 1671 C C . GLU A 1 210 ? 11.423 5.751 -23.447 1.00 97.81 210 GLU A C 1
ATOM 1673 O O . GLU A 1 210 ? 11.013 5.959 -22.307 1.00 97.81 210 GLU A O 1
ATOM 1678 N N . ASN A 1 211 ? 10.923 4.762 -24.194 1.00 97.88 211 ASN A N 1
ATOM 1679 C CA . ASN A 1 211 ? 9.823 3.911 -23.739 1.00 97.88 211 ASN A CA 1
ATOM 1680 C C . ASN A 1 211 ? 10.242 2.997 -22.580 1.00 97.88 211 ASN A C 1
ATOM 1682 O O . ASN A 1 211 ? 9.440 2.712 -21.690 1.00 97.88 211 ASN A O 1
ATOM 1686 N N . LYS A 1 212 ? 11.502 2.545 -22.569 1.00 97.81 212 LYS A N 1
ATOM 1687 C CA . LYS A 1 212 ? 12.054 1.745 -21.465 1.00 97.81 212 LYS A CA 1
ATOM 1688 C C . LYS A 1 212 ? 12.206 2.586 -20.204 1.00 97.81 212 LYS A C 1
ATOM 1690 O O . LYS A 1 212 ? 11.845 2.132 -19.125 1.00 97.81 212 LYS A O 1
ATOM 1695 N N . GLU A 1 213 ? 12.709 3.806 -20.345 1.00 97.38 213 GLU A N 1
ATOM 1696 C CA . GLU A 1 213 ? 12.851 4.741 -19.236 1.00 97.38 213 GLU A CA 1
ATOM 1697 C C . GLU A 1 213 ? 11.484 5.094 -18.640 1.00 97.38 213 GLU A C 1
ATOM 1699 O O . GLU A 1 213 ? 11.299 4.991 -17.429 1.00 97.38 213 GLU A O 1
ATOM 1704 N N . TYR A 1 214 ? 10.491 5.389 -19.485 1.00 98.00 214 TYR A N 1
ATOM 1705 C CA . TYR A 1 214 ? 9.121 5.646 -19.042 1.00 98.00 214 TYR A CA 1
ATOM 1706 C C . TYR A 1 214 ? 8.526 4.464 -18.262 1.00 98.00 214 TYR A C 1
ATOM 1708 O O . TYR A 1 214 ? 7.953 4.660 -17.189 1.00 98.00 214 TYR A O 1
ATOM 1716 N N . LEU A 1 215 ? 8.705 3.234 -18.758 1.00 97.94 215 LEU A N 1
ATOM 1717 C CA . LEU A 1 215 ? 8.254 2.020 -18.074 1.00 97.94 215 LEU A CA 1
ATOM 1718 C C . LEU A 1 215 ? 8.825 1.924 -16.650 1.00 97.94 215 LEU A C 1
ATOM 1720 O O . LEU A 1 215 ? 8.074 1.678 -15.701 1.00 97.94 215 LEU A O 1
ATOM 1724 N N . VAL A 1 216 ? 10.134 2.137 -16.499 1.00 97.19 216 VAL A N 1
ATOM 1725 C CA . VAL A 1 216 ? 10.821 2.068 -15.201 1.00 97.19 216 VAL A CA 1
ATOM 1726 C C . VAL A 1 216 ? 10.374 3.211 -14.290 1.00 97.19 216 VAL A C 1
ATOM 1728 O O . VAL A 1 216 ? 9.955 2.958 -13.163 1.00 97.19 216 VAL A O 1
ATOM 1731 N N . ILE A 1 217 ? 10.381 4.455 -14.779 1.00 97.62 217 ILE A N 1
ATOM 1732 C CA . ILE A 1 217 ? 10.013 5.642 -13.991 1.00 97.62 217 ILE A CA 1
ATOM 1733 C C . ILE A 1 217 ? 8.593 5.520 -13.437 1.00 97.62 217 ILE A C 1
ATOM 1735 O O . ILE A 1 217 ? 8.369 5.793 -12.259 1.00 97.62 217 ILE A O 1
ATOM 1739 N N . VAL A 1 218 ? 7.624 5.106 -14.259 1.00 97.94 218 VAL A N 1
ATOM 1740 C CA . VAL A 1 218 ? 6.232 4.988 -13.804 1.00 97.94 218 VAL A CA 1
ATOM 1741 C C . VAL A 1 218 ? 6.078 3.836 -12.814 1.00 97.94 218 VAL A C 1
ATOM 1743 O O . VAL A 1 218 ? 5.375 3.997 -11.816 1.00 97.94 218 VAL A O 1
ATOM 1746 N N . THR A 1 219 ? 6.736 2.698 -13.042 1.00 97.56 219 THR A N 1
ATOM 1747 C CA . THR A 1 219 ? 6.645 1.535 -12.143 1.00 97.56 219 THR A CA 1
ATOM 1748 C C . THR A 1 219 ? 7.251 1.844 -10.773 1.00 97.56 219 THR A C 1
ATOM 1750 O O . THR A 1 219 ? 6.560 1.727 -9.758 1.00 97.56 219 THR A O 1
ATOM 1753 N N . GLU A 1 220 ? 8.506 2.298 -10.738 1.00 96.50 220 GLU A N 1
ATOM 1754 C CA . GLU A 1 220 ? 9.209 2.612 -9.488 1.00 96.50 220 GLU A CA 1
ATOM 1755 C C . GLU A 1 220 ? 8.595 3.835 -8.800 1.00 96.50 220 GLU A C 1
ATOM 1757 O O . GLU A 1 220 ? 8.355 3.816 -7.596 1.00 96.50 220 GLU A O 1
ATOM 1762 N N . GLY A 1 221 ? 8.205 4.859 -9.565 1.00 97.00 221 GLY A N 1
ATOM 1763 C CA . GLY A 1 221 ? 7.495 6.016 -9.026 1.00 97.00 221 GLY A CA 1
ATOM 1764 C C . GLY A 1 221 ? 6.172 5.628 -8.365 1.00 97.00 221 GLY A C 1
ATOM 1765 O O . GLY A 1 221 ? 5.858 6.097 -7.272 1.00 97.00 221 GLY A O 1
ATOM 1766 N N . THR A 1 222 ? 5.405 4.717 -8.971 1.00 96.69 222 THR A N 1
ATOM 1767 C CA . THR A 1 222 ? 4.159 4.214 -8.374 1.00 96.69 222 THR A CA 1
ATOM 1768 C C . THR A 1 222 ? 4.437 3.454 -7.073 1.00 96.69 222 THR A C 1
ATOM 1770 O O . THR A 1 222 ? 3.751 3.671 -6.071 1.00 96.69 222 THR A O 1
ATOM 1773 N N . ARG A 1 223 ? 5.477 2.615 -7.044 1.00 95.50 223 ARG A N 1
ATOM 1774 C CA . ARG A 1 223 ? 5.918 1.912 -5.832 1.00 95.50 223 ARG A CA 1
ATOM 1775 C C . ARG A 1 223 ? 6.317 2.890 -4.719 1.00 95.50 223 ARG A C 1
ATOM 1777 O O . ARG A 1 223 ? 5.826 2.779 -3.596 1.00 95.50 223 ARG A O 1
ATOM 1784 N N . ASP A 1 224 ? 7.119 3.897 -5.043 1.00 94.75 224 ASP A N 1
ATOM 1785 C CA . ASP A 1 224 ? 7.584 4.910 -4.093 1.00 94.75 224 ASP A CA 1
ATOM 1786 C C . ASP A 1 224 ? 6.446 5.787 -3.557 1.00 94.75 224 ASP A C 1
ATOM 1788 O O . ASP A 1 224 ? 6.455 6.203 -2.392 1.00 94.75 224 ASP A O 1
ATOM 1792 N N . THR A 1 225 ? 5.423 6.070 -4.370 1.00 92.62 225 THR A N 1
ATOM 1793 C CA . THR A 1 225 ? 4.261 6.846 -3.908 1.00 92.62 225 THR A CA 1
ATOM 1794 C C . THR A 1 225 ? 3.460 6.118 -2.828 1.00 92.62 225 THR A C 1
ATOM 1796 O O . THR A 1 22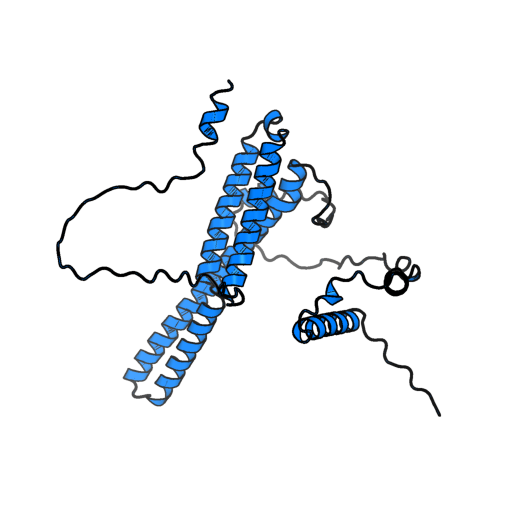5 ? 3.013 6.767 -1.878 1.00 92.62 225 THR A O 1
ATOM 1799 N N . GLU A 1 226 ? 3.331 4.790 -2.908 1.00 92.62 226 GLU A N 1
ATOM 1800 C CA . GLU A 1 226 ? 2.658 3.974 -1.887 1.00 92.62 226 GLU A CA 1
ATOM 1801 C C . GLU A 1 226 ? 3.447 3.986 -0.573 1.00 92.62 226 GLU A C 1
ATOM 1803 O O . GLU A 1 226 ? 2.907 4.356 0.477 1.00 92.62 226 GLU A O 1
ATOM 1808 N N . VAL A 1 227 ? 4.752 3.714 -0.656 1.00 91.50 227 VAL A N 1
ATOM 1809 C CA . VAL A 1 227 ? 5.653 3.678 0.502 1.00 91.50 227 VAL 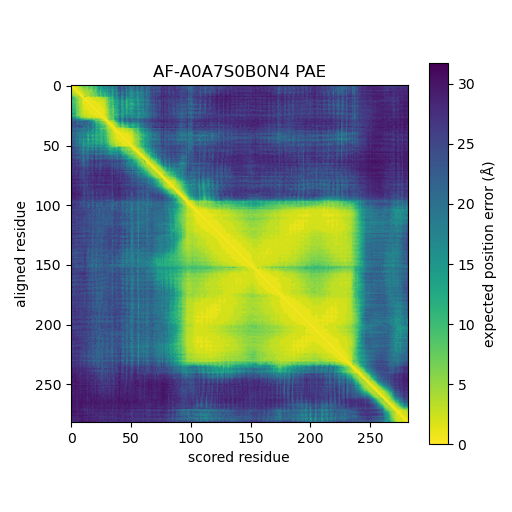A CA 1
ATOM 1810 C C . VAL A 1 227 ? 5.720 5.045 1.183 1.00 91.50 227 VAL A C 1
ATOM 1812 O O . VAL A 1 227 ? 5.582 5.158 2.404 1.00 91.50 227 VAL A O 1
ATOM 1815 N N . SER A 1 228 ? 5.872 6.116 0.402 1.00 90.19 228 SER 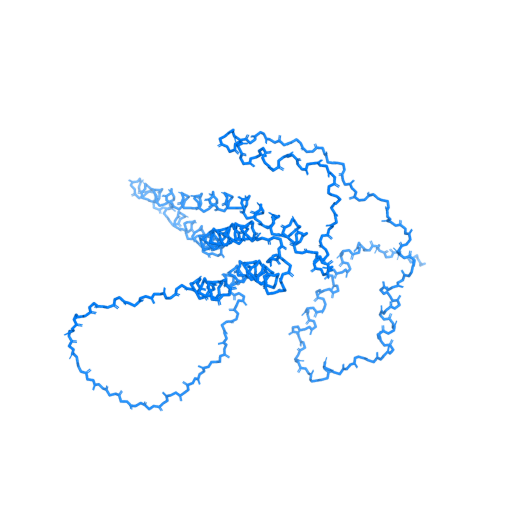A N 1
ATOM 1816 C CA . SER A 1 228 ? 5.931 7.478 0.937 1.00 90.19 228 SER A CA 1
ATOM 1817 C C . SER A 1 228 ? 4.591 7.942 1.511 1.00 90.19 228 SER A C 1
ATOM 1819 O O . SER A 1 228 ? 4.576 8.677 2.500 1.00 90.19 228 SER A O 1
ATOM 1821 N N . ALA A 1 229 ? 3.454 7.513 0.951 1.00 87.88 229 ALA A N 1
ATOM 1822 C CA . ALA A 1 229 ? 2.145 7.779 1.543 1.00 87.88 229 ALA A CA 1
ATOM 1823 C C . ALA A 1 229 ? 1.993 7.097 2.909 1.00 87.88 229 ALA A C 1
ATOM 1825 O O . ALA A 1 229 ? 1.521 7.729 3.854 1.00 87.88 229 ALA A O 1
ATOM 1826 N N . TRP A 1 230 ? 2.459 5.855 3.043 1.00 86.31 230 TRP A N 1
ATOM 1827 C CA . TRP A 1 230 ? 2.450 5.149 4.322 1.00 86.31 230 TRP A CA 1
ATOM 1828 C C . TRP A 1 230 ? 3.373 5.800 5.362 1.00 86.31 230 TRP A C 1
ATOM 1830 O O . TRP A 1 230 ? 2.972 5.998 6.510 1.00 86.31 230 TRP A O 1
ATOM 1840 N N . MET A 1 231 ? 4.580 6.212 4.963 1.00 88.44 231 MET A N 1
ATOM 1841 C CA . MET A 1 231 ? 5.511 6.918 5.855 1.00 88.44 231 MET A CA 1
ATOM 1842 C C . MET A 1 231 ? 4.973 8.279 6.310 1.00 88.44 231 MET A C 1
ATOM 1844 O O . MET A 1 231 ? 5.106 8.631 7.485 1.00 88.44 231 MET A O 1
ATOM 1848 N N . ARG A 1 232 ? 4.338 9.037 5.402 1.00 84.12 232 ARG A N 1
ATOM 1849 C CA . ARG A 1 232 ? 3.667 10.303 5.740 1.00 84.12 232 ARG A CA 1
ATOM 1850 C C . ARG A 1 232 ? 2.565 10.089 6.769 1.00 84.12 232 ARG A C 1
ATOM 1852 O O . ARG A 1 232 ? 2.440 10.897 7.687 1.00 84.12 232 ARG A O 1
ATOM 1859 N N . GLY A 1 233 ? 1.826 8.988 6.655 1.00 78.88 233 GLY A N 1
ATOM 1860 C CA . GLY A 1 233 ? 0.745 8.673 7.576 1.00 78.88 233 GLY A CA 1
ATOM 1861 C C . GLY A 1 233 ? 1.185 8.462 9.023 1.00 78.88 233 GLY A C 1
ATOM 1862 O O . GLY A 1 233 ? 0.495 8.875 9.948 1.00 78.88 233 GLY A O 1
ATOM 1863 N N . LYS A 1 234 ? 2.389 7.922 9.227 1.00 80.38 234 LYS A N 1
ATOM 1864 C CA . LYS A 1 234 ? 2.950 7.653 10.560 1.00 80.38 234 LYS A CA 1
ATOM 1865 C C . LYS A 1 234 ? 3.547 8.876 11.265 1.00 80.38 234 LYS A C 1
ATOM 1867 O O . LYS A 1 234 ? 4.185 8.724 12.301 1.00 80.38 234 LYS A O 1
ATOM 1872 N N . GLY A 1 235 ? 3.421 10.078 10.697 1.00 70.69 235 GLY A N 1
ATOM 1873 C CA . GLY A 1 235 ? 4.018 11.292 11.269 1.00 70.69 235 GLY A CA 1
ATOM 1874 C C . GLY A 1 235 ? 5.555 11.315 11.242 1.00 70.69 235 GLY A C 1
ATOM 1875 O O . GLY A 1 235 ? 6.164 12.240 11.772 1.00 70.69 235 GLY A O 1
ATOM 1876 N N . LEU A 1 236 ? 6.193 10.333 10.592 1.00 62.66 236 LEU A N 1
ATOM 1877 C CA . LEU A 1 236 ? 7.646 10.287 10.384 1.00 62.66 236 LEU A CA 1
ATOM 1878 C C . LEU A 1 236 ? 8.107 11.295 9.328 1.00 62.66 236 LEU A C 1
ATOM 1880 O O . LEU A 1 236 ? 9.281 11.663 9.281 1.00 62.66 236 LEU A O 1
ATOM 1884 N N . ALA A 1 237 ? 7.181 11.786 8.501 1.00 61.12 237 ALA A N 1
ATOM 1885 C CA . ALA A 1 237 ? 7.433 12.924 7.640 1.00 61.12 237 ALA A CA 1
ATOM 1886 C C . ALA A 1 237 ? 7.563 14.183 8.506 1.00 61.12 237 ALA A C 1
ATOM 1888 O O . ALA A 1 237 ? 6.583 14.873 8.789 1.00 61.12 237 ALA A O 1
ATOM 1889 N N . LYS A 1 238 ? 8.800 14.477 8.931 1.00 58.78 238 LYS A N 1
ATOM 1890 C CA . LYS A 1 238 ? 9.208 15.784 9.457 1.00 58.78 238 LYS A CA 1
ATOM 1891 C C . LYS A 1 238 ? 8.579 16.845 8.553 1.00 58.78 238 LYS A C 1
ATOM 1893 O O . LYS A 1 238 ? 8.979 16.973 7.397 1.00 58.78 238 LYS A O 1
ATOM 1898 N N . LYS A 1 239 ? 7.597 17.602 9.065 1.00 57.41 239 LYS A N 1
ATOM 1899 C CA . LYS A 1 239 ? 7.166 18.848 8.417 1.00 57.41 239 LYS A CA 1
ATOM 1900 C C . LYS A 1 239 ? 8.454 19.614 8.098 1.00 57.41 239 LYS A C 1
ATOM 1902 O O . LYS A 1 239 ? 9.231 19.813 9.039 1.00 57.41 239 LYS A O 1
ATOM 1907 N N . PRO A 1 240 ? 8.728 19.989 6.835 1.00 57.28 240 PRO A N 1
ATOM 1908 C CA . PRO A 1 240 ? 9.904 20.783 6.524 1.00 57.28 240 PRO A CA 1
ATOM 1909 C C . PRO A 1 240 ? 9.824 22.064 7.358 1.00 57.28 240 PRO A C 1
ATOM 1911 O O . PRO A 1 240 ? 8.999 22.945 7.119 1.00 57.28 240 PRO A O 1
ATOM 1914 N N . LYS A 1 241 ? 10.628 22.121 8.424 1.00 55.72 241 LYS A N 1
ATOM 1915 C CA . LYS A 1 241 ? 10.811 23.315 9.242 1.00 55.72 241 LYS A CA 1
ATOM 1916 C C . LYS A 1 241 ? 11.624 24.281 8.390 1.00 55.72 241 LYS A C 1
ATOM 1918 O O . LYS A 1 241 ? 12.845 24.242 8.440 1.00 55.72 241 LYS A O 1
ATOM 1923 N N . GLY A 1 242 ? 10.956 25.116 7.601 1.00 53.69 242 GLY A N 1
ATOM 1924 C CA . GLY A 1 242 ? 11.621 26.241 6.950 1.00 53.69 242 GLY A CA 1
ATOM 1925 C C . GLY A 1 242 ? 11.136 26.556 5.545 1.00 53.69 242 GLY A C 1
ATOM 1926 O O . GLY A 1 242 ? 11.780 26.204 4.571 1.00 53.69 242 GLY A O 1
ATOM 1927 N N . SER A 1 243 ? 10.069 27.343 5.460 1.00 45.34 243 SER A N 1
ATOM 1928 C CA . SER A 1 243 ? 10.147 28.601 4.717 1.00 45.34 243 SER A CA 1
ATOM 1929 C C . SER A 1 243 ? 9.264 29.606 5.444 1.00 45.34 243 SER A C 1
ATOM 1931 O O . SER A 1 243 ? 8.091 29.805 5.143 1.00 45.34 243 SER A O 1
ATOM 1933 N N . ARG A 1 244 ? 9.829 30.178 6.510 1.00 50.88 244 ARG A N 1
ATOM 1934 C CA . ARG A 1 244 ? 9.321 31.394 7.139 1.00 50.88 244 ARG A CA 1
ATOM 1935 C C . ARG A 1 244 ? 9.704 32.533 6.198 1.00 50.88 244 ARG A C 1
ATOM 1937 O O . ARG A 1 244 ? 10.648 33.260 6.488 1.00 50.88 244 ARG A O 1
ATOM 1944 N N . ASN A 1 245 ? 9.047 32.626 5.041 1.00 49.03 245 ASN A N 1
ATOM 1945 C CA . ASN A 1 24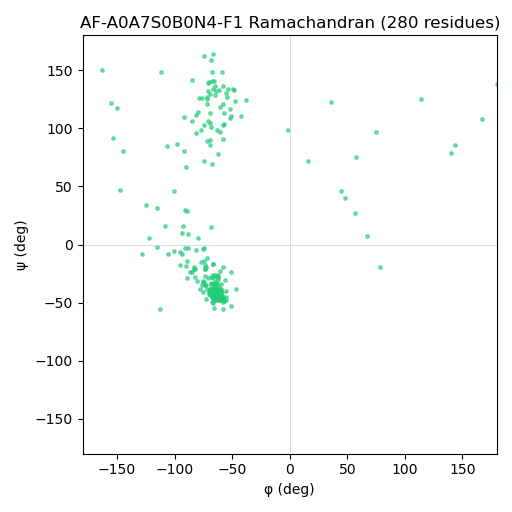5 ? 9.213 33.799 4.202 1.00 49.03 245 ASN A CA 1
ATOM 1946 C C . ASN A 1 245 ? 8.432 34.927 4.873 1.00 49.03 245 ASN A C 1
ATOM 1948 O O . ASN A 1 245 ? 7.205 34.943 4.918 1.00 49.03 245 ASN A O 1
ATOM 1952 N N . LYS A 1 246 ? 9.199 35.795 5.523 1.00 48.12 246 LYS A N 1
ATOM 1953 C CA . LYS A 1 246 ? 8.771 37.042 6.127 1.00 48.12 246 LYS A CA 1
ATOM 1954 C C . LYS A 1 246 ? 8.397 37.991 4.987 1.00 48.12 246 LYS A C 1
ATOM 1956 O O . LYS A 1 246 ? 9.230 38.778 4.559 1.00 48.12 246 LYS A O 1
ATOM 1961 N N . THR A 1 247 ? 7.163 37.918 4.502 1.00 48.03 247 THR A N 1
ATOM 1962 C CA . THR A 1 247 ? 6.535 39.042 3.795 1.00 48.03 247 THR A CA 1
ATOM 1963 C C . THR A 1 247 ? 5.779 39.849 4.841 1.00 48.03 247 THR A C 1
ATOM 1965 O O . THR A 1 247 ? 4.596 39.659 5.096 1.00 48.03 247 THR A O 1
ATOM 1968 N N . SER A 1 248 ? 6.538 40.676 5.555 1.00 46.44 248 SER A N 1
ATOM 1969 C CA . SER A 1 248 ? 6.021 41.859 6.234 1.00 46.44 248 SER A CA 1
ATOM 1970 C C . SER A 1 248 ? 5.789 42.942 5.180 1.00 46.44 248 SER A C 1
ATOM 1972 O O . SER A 1 248 ? 6.728 43.250 4.445 1.00 46.44 248 SER A O 1
ATOM 1974 N N . GLY A 1 249 ? 4.579 43.495 5.136 1.00 40.47 249 GLY A N 1
ATOM 1975 C CA . GLY A 1 249 ? 4.153 44.591 4.259 1.00 40.47 249 GLY A CA 1
ATOM 1976 C C . GLY A 1 249 ? 2.729 44.315 3.765 1.00 40.47 249 GLY A C 1
ATOM 1977 O O . GLY A 1 249 ? 2.574 43.599 2.788 1.00 40.47 249 GLY A O 1
ATOM 1978 N N . GLU A 1 250 ? 1.687 44.555 4.563 1.00 50.66 250 GLU A N 1
ATOM 1979 C CA . GLU A 1 250 ? 1.041 45.871 4.737 1.00 50.66 250 GLU A CA 1
ATOM 1980 C C . GLU A 1 250 ? 0.163 46.247 3.534 1.00 50.66 250 GLU A C 1
ATOM 1982 O O . GLU A 1 250 ? 0.674 46.714 2.524 1.00 50.66 250 GLU A O 1
ATOM 1987 N N . GLN A 1 251 ? -1.142 45.986 3.670 1.00 39.81 251 GLN A N 1
ATOM 1988 C CA . GLN A 1 251 ? -2.312 46.687 3.105 1.00 39.81 251 GLN A CA 1
ATOM 1989 C C . GLN A 1 251 ? -3.503 45.745 3.324 1.00 39.81 251 GLN A C 1
ATOM 1991 O O . GLN A 1 251 ? -3.471 44.604 2.876 1.00 39.81 251 GLN A O 1
ATOM 1996 N N . ALA A 1 252 ? -4.425 46.036 4.229 1.00 43.66 252 ALA A N 1
ATOM 1997 C CA . ALA A 1 252 ? -5.391 47.133 4.261 1.00 43.66 252 ALA A CA 1
ATOM 1998 C C . ALA A 1 252 ? -6.757 46.455 4.136 1.00 43.66 252 ALA A C 1
ATOM 2000 O O . ALA A 1 252 ? -6.969 45.602 3.276 1.00 43.66 252 ALA A O 1
ATOM 2001 N N . GLU A 1 253 ? -7.598 46.769 5.106 1.00 54.03 253 GLU A N 1
ATOM 2002 C CA . GLU A 1 253 ? -9.028 46.519 5.117 1.00 54.03 253 GLU A CA 1
ATOM 2003 C C . GLU A 1 253 ? -9.625 47.023 3.798 1.00 54.03 253 GLU A C 1
ATOM 2005 O O . GLU A 1 253 ? -9.264 48.114 3.369 1.00 54.03 253 GLU A O 1
ATOM 2010 N N . ASP A 1 254 ? -10.483 46.234 3.157 1.00 45.88 254 ASP A N 1
ATOM 2011 C CA . ASP A 1 254 ? -11.698 46.771 2.552 1.00 45.88 254 ASP A CA 1
ATOM 2012 C C . ASP A 1 254 ? -12.702 45.654 2.255 1.00 45.88 254 ASP A C 1
ATOM 2014 O O . ASP A 1 254 ? -12.362 44.477 2.094 1.00 45.88 254 ASP A O 1
ATOM 2018 N N . GLU A 1 255 ? -13.947 46.089 2.319 1.00 51.16 255 GLU A N 1
ATOM 2019 C CA . GLU A 1 255 ? -15.206 45.376 2.454 1.00 51.16 255 GLU A CA 1
ATOM 2020 C C . GLU A 1 255 ? -15.659 44.667 1.165 1.00 51.16 255 GLU A C 1
ATOM 2022 O O . GLU A 1 255 ? -15.171 44.950 0.076 1.00 51.16 255 GLU A O 1
ATOM 2027 N N . ASP A 1 256 ? -16.584 43.719 1.353 1.00 51.38 256 ASP A N 1
ATOM 2028 C CA . ASP A 1 256 ? -17.736 43.380 0.507 1.00 51.38 256 ASP A CA 1
ATOM 2029 C C . ASP A 1 256 ? -17.615 43.482 -1.029 1.00 51.38 256 ASP A C 1
ATOM 2031 O O . ASP A 1 256 ? -17.444 44.552 -1.596 1.00 51.38 256 ASP A O 1
ATOM 2035 N N . GLU A 1 257 ? -17.864 42.367 -1.723 1.00 47.94 257 GLU A N 1
ATOM 2036 C CA . GLU A 1 257 ? -19.066 42.219 -2.565 1.00 47.94 257 GLU A CA 1
ATOM 2037 C C . GLU A 1 257 ? -19.101 40.846 -3.258 1.00 47.94 257 GLU A C 1
ATOM 2039 O O . GLU A 1 257 ? -18.097 40.301 -3.726 1.00 47.94 257 GLU A O 1
ATOM 2044 N N . ASP A 1 258 ? -20.305 40.279 -3.262 1.00 53.12 258 ASP A N 1
ATOM 2045 C CA . ASP A 1 258 ? -20.725 39.113 -4.022 1.00 53.12 258 ASP A CA 1
ATOM 2046 C C . ASP A 1 258 ? -20.460 39.304 -5.521 1.00 53.12 258 ASP A C 1
ATOM 2048 O O . ASP A 1 258 ? -20.945 40.271 -6.095 1.00 53.12 258 ASP A O 1
ATOM 2052 N N . GLU A 1 259 ? -19.819 38.340 -6.190 1.00 49.97 259 GLU A N 1
ATOM 2053 C CA . GLU A 1 259 ? -20.142 38.071 -7.594 1.00 49.97 259 GLU A CA 1
ATOM 2054 C C . GLU A 1 259 ? -19.801 36.632 -8.021 1.00 49.97 259 GLU A C 1
ATOM 2056 O O . GLU A 1 259 ? -18.682 36.123 -7.914 1.00 49.97 259 GLU A O 1
ATOM 2061 N N . ASP A 1 260 ? -20.868 35.988 -8.476 1.00 58.78 260 ASP A N 1
ATOM 2062 C CA . ASP A 1 260 ? -20.986 34.745 -9.219 1.00 58.78 260 ASP A CA 1
ATOM 2063 C C . ASP A 1 260 ? -20.200 34.824 -10.542 1.00 58.78 260 ASP A C 1
ATOM 2065 O O . ASP A 1 260 ? -20.507 35.658 -11.388 1.00 58.78 260 ASP A O 1
ATOM 2069 N N . ASP A 1 261 ? -19.215 33.944 -10.762 1.00 43.84 261 ASP A N 1
ATOM 2070 C CA . ASP A 1 261 ? -18.809 33.597 -12.130 1.00 43.84 261 ASP A CA 1
ATOM 2071 C C . ASP A 1 261 ? -18.270 32.163 -12.230 1.00 43.84 261 ASP A C 1
ATOM 2073 O O . ASP A 1 261 ? -17.255 31.758 -11.646 1.00 43.84 261 ASP A O 1
ATOM 2077 N N . GLY A 1 262 ? -18.989 31.375 -13.023 1.00 50.62 262 GLY A N 1
ATOM 2078 C CA . GLY A 1 262 ? -18.620 30.036 -13.417 1.00 50.62 262 GLY A CA 1
ATOM 2079 C C . GLY A 1 262 ? -17.468 30.045 -14.415 1.00 50.62 262 GLY A C 1
ATOM 2080 O O . GLY A 1 262 ? -17.601 30.479 -15.551 1.00 50.62 262 GLY A O 1
ATOM 2081 N N . SER A 1 263 ? -16.353 29.405 -14.064 1.00 44.41 263 SER A N 1
ATOM 2082 C CA . SER A 1 263 ? -15.388 28.986 -15.082 1.00 44.41 263 SER A CA 1
ATOM 2083 C C . SER A 1 263 ? -14.561 27.775 -14.657 1.00 44.41 263 SER A C 1
ATOM 2085 O O . SER A 1 263 ? -13.498 27.862 -14.044 1.00 44.41 263 SER A O 1
ATOM 2087 N N . SER A 1 264 ? -15.072 26.598 -15.011 1.00 53.72 264 SER A N 1
ATOM 2088 C CA . SER A 1 264 ? -14.391 25.618 -15.866 1.00 53.72 264 SER A CA 1
ATOM 2089 C C . SER A 1 264 ? -12.877 25.806 -16.074 1.00 53.72 264 SER A C 1
ATOM 2091 O O . SER A 1 264 ? -12.424 26.097 -17.179 1.00 53.72 264 SER A O 1
ATOM 2093 N N . ARG A 1 265 ? -12.049 25.535 -15.058 1.00 44.69 265 ARG A N 1
ATOM 2094 C CA . ARG A 1 265 ? -10.603 25.326 -15.253 1.00 44.69 265 ARG A CA 1
ATOM 2095 C C . ARG A 1 265 ? -10.235 23.859 -15.095 1.00 44.69 265 ARG A C 1
ATOM 2097 O O . ARG A 1 265 ? -9.835 23.374 -14.041 1.00 44.69 265 ARG A O 1
ATOM 2104 N N . LEU A 1 266 ? -10.408 23.176 -16.227 1.00 45.66 266 LEU A N 1
ATOM 2105 C CA . LEU A 1 266 ? -9.576 22.098 -16.761 1.00 45.66 266 LEU A CA 1
ATOM 2106 C C . LEU A 1 266 ? -8.347 21.774 -15.897 1.00 45.66 266 LEU A C 1
ATOM 2108 O O . LEU A 1 266 ? -7.280 22.378 -16.029 1.00 45.66 266 LEU A O 1
ATOM 2112 N N . ARG A 1 267 ? -8.473 20.730 -15.071 1.00 41.91 267 ARG A N 1
ATOM 2113 C CA . ARG A 1 267 ? -7.315 19.957 -14.619 1.00 41.91 267 ARG A CA 1
ATOM 2114 C C . ARG A 1 267 ? -6.695 19.307 -15.855 1.00 41.91 267 ARG A C 1
ATOM 2116 O O . ARG A 1 267 ? -7.188 18.285 -16.330 1.00 41.91 267 ARG A O 1
ATOM 2123 N N . ARG A 1 268 ? -5.641 19.931 -16.387 1.00 41.47 268 ARG A N 1
ATOM 2124 C CA . ARG A 1 268 ? -4.805 19.375 -17.457 1.00 41.47 268 ARG A CA 1
ATOM 2125 C C . ARG A 1 268 ? -4.349 17.971 -17.053 1.00 41.47 268 ARG A C 1
ATOM 2127 O O . ARG A 1 268 ? -3.666 17.801 -16.044 1.00 41.47 268 ARG A O 1
ATOM 2134 N N . ARG A 1 269 ? -4.769 16.969 -17.827 1.00 41.91 269 ARG A N 1
ATOM 2135 C CA . ARG A 1 269 ? -4.271 15.595 -17.744 1.00 41.91 269 ARG A CA 1
ATOM 2136 C C . ARG A 1 269 ? -2.911 15.538 -18.455 1.00 41.91 269 ARG A C 1
ATOM 2138 O O . ARG A 1 269 ? -2.868 15.882 -19.630 1.00 41.91 269 ARG A O 1
ATOM 2145 N N . PRO A 1 270 ? -1.830 15.057 -17.821 1.00 47.69 270 PRO A N 1
ATOM 2146 C CA . PRO A 1 270 ? -0.514 14.917 -18.463 1.00 47.69 270 PRO A CA 1
ATOM 2147 C C . PRO A 1 270 ? -0.409 13.842 -19.568 1.00 47.69 270 PRO A C 1
ATOM 2149 O O . PRO A 1 270 ? 0.697 13.455 -19.919 1.00 47.69 270 PRO A O 1
ATOM 2152 N N . CYS A 1 271 ? -1.515 13.315 -20.107 1.00 49.00 271 CYS A N 1
ATOM 2153 C CA . CYS A 1 271 ? -1.474 12.171 -21.033 1.00 49.00 271 CYS A CA 1
ATOM 2154 C C . CYS A 1 271 ? -1.733 12.508 -22.510 1.00 49.00 271 CYS A C 1
ATOM 2156 O O . CYS A 1 271 ? -1.559 11.625 -23.342 1.00 49.00 271 CYS A O 1
ATOM 2158 N N . GLU A 1 272 ? -2.127 13.732 -22.873 1.00 47.12 272 GLU A N 1
ATOM 2159 C CA . GLU A 1 272 ? -2.412 14.052 -24.287 1.00 47.12 272 GLU A CA 1
ATOM 2160 C C . GLU A 1 272 ? -1.201 14.563 -25.075 1.00 47.12 272 GLU A C 1
ATOM 2162 O O . GLU A 1 272 ? -1.182 14.454 -26.299 1.00 47.12 272 GLU A O 1
ATOM 2167 N N . GLU A 1 273 ? -0.143 15.028 -24.409 1.00 48.44 273 GLU A N 1
ATOM 2168 C CA . GLU A 1 273 ? 1.016 15.604 -25.107 1.00 48.44 273 GLU A CA 1
ATOM 2169 C C . GLU A 1 273 ? 1.889 14.545 -25.809 1.00 48.44 273 GLU A C 1
ATOM 2171 O O . GLU A 1 273 ? 2.569 14.846 -26.787 1.00 48.44 273 GLU A O 1
ATOM 2176 N N . PHE A 1 274 ? 1.802 13.275 -25.399 1.00 50.03 274 PHE A N 1
ATOM 2177 C CA . PHE A 1 274 ? 2.511 12.182 -26.075 1.00 50.03 274 PHE A CA 1
ATOM 2178 C C . PHE A 1 274 ? 1.783 11.645 -27.316 1.00 50.03 274 PHE A C 1
ATOM 2180 O O . PHE A 1 274 ? 2.425 11.073 -28.194 1.00 50.03 274 PHE A O 1
ATOM 2187 N N . ARG A 1 275 ? 0.465 11.861 -27.445 1.00 49.06 275 ARG A N 1
ATOM 2188 C CA . ARG A 1 275 ? -0.294 11.388 -28.617 1.00 49.06 275 ARG A CA 1
ATOM 2189 C C . ARG A 1 275 ? -0.032 12.248 -29.857 1.00 49.06 275 ARG A C 1
ATOM 2191 O O . ARG A 1 275 ? 0.036 11.714 -30.956 1.00 49.06 275 ARG A O 1
ATOM 2198 N N . GLY A 1 276 ? 0.205 13.549 -29.675 1.00 52.34 276 GLY A N 1
ATOM 2199 C CA . GLY A 1 276 ? 0.458 14.483 -30.780 1.00 52.34 276 GLY A CA 1
ATOM 2200 C C . GLY A 1 276 ? 1.832 14.353 -31.452 1.00 52.34 276 GLY A C 1
ATOM 2201 O O . GLY A 1 276 ? 1.995 14.807 -32.578 1.00 52.34 276 GLY A O 1
ATOM 2202 N N . ARG A 1 277 ? 2.830 13.725 -30.808 1.00 53.34 277 ARG A N 1
ATOM 2203 C CA . ARG A 1 277 ? 4.169 13.546 -31.408 1.00 53.34 277 ARG A CA 1
ATOM 2204 C C . ARG A 1 277 ? 4.296 12.320 -32.309 1.00 53.34 277 ARG A C 1
ATOM 2206 O O . ARG A 1 277 ? 5.156 12.322 -33.182 1.00 53.34 277 ARG A O 1
ATOM 2213 N N . VAL A 1 278 ? 3.454 11.303 -32.127 1.00 53.03 278 VAL A N 1
ATOM 2214 C CA . VAL A 1 278 ? 3.509 10.074 -32.939 1.00 53.03 278 VAL A CA 1
ATOM 2215 C C . VAL A 1 278 ? 2.809 10.264 -34.292 1.00 53.03 278 VAL A C 1
ATOM 2217 O O . VAL A 1 278 ? 3.280 9.732 -35.289 1.00 53.03 278 VAL A O 1
ATOM 2220 N N . GLU A 1 279 ? 1.772 11.106 -34.372 1.00 54.22 279 GLU A N 1
ATOM 2221 C CA . GLU A 1 279 ? 1.124 11.462 -35.652 1.00 54.22 279 GLU A CA 1
ATOM 2222 C C . GLU A 1 279 ? 1.944 12.438 -36.514 1.00 54.22 279 GLU A C 1
ATOM 2224 O O . GLU A 1 279 ? 1.667 12.581 -37.697 1.00 54.22 279 GLU A O 1
ATOM 2229 N N . ALA A 1 280 ? 2.973 13.090 -35.964 1.00 57.78 280 ALA A N 1
ATOM 2230 C CA . ALA A 1 280 ? 3.844 13.999 -36.718 1.00 57.78 280 ALA A CA 1
ATOM 2231 C C . ALA A 1 280 ? 5.049 13.299 -37.388 1.00 57.78 280 ALA A C 1
ATOM 2233 O O . ALA A 1 280 ? 5.847 13.960 -38.052 1.00 57.78 280 ALA A O 1
ATOM 2234 N N . LEU A 1 281 ? 5.214 11.986 -37.182 1.00 49.19 281 LEU A N 1
ATOM 2235 C CA . LEU A 1 281 ? 6.334 11.178 -37.691 1.00 49.19 281 LEU A CA 1
ATOM 2236 C C . LEU A 1 281 ? 5.893 9.996 -38.580 1.00 49.19 281 LEU A C 1
ATOM 2238 O O . LEU A 1 281 ? 6.748 9.212 -38.997 1.00 49.19 281 LEU A O 1
ATOM 2242 N N . MET A 1 282 ? 4.596 9.886 -38.889 1.00 49.41 282 MET A N 1
ATOM 2243 C CA . MET A 1 282 ? 4.044 9.033 -39.955 1.00 49.41 282 MET A CA 1
ATOM 2244 C C . MET A 1 282 ? 3.537 9.900 -41.103 1.00 49.41 282 MET A C 1
ATOM 2246 O O . MET A 1 282 ? 3.695 9.460 -42.263 1.00 49.41 282 MET A O 1
#

pLDDT: mean 76.1, std 20.57, range [39.81, 98.12]

Solvent-accessible surface area (backbone atoms only — not comparable to full-atom values): 17911 Å² total; per-residue (Å²): 137,86,84,78,81,78,81,85,74,56,70,67,59,58,48,50,52,53,52,51,51,52,51,51,49,61,71,70,45,74,88,52,77,71,77,73,53,80,74,59,68,69,58,54,55,53,49,48,53,64,75,61,45,74,83,68,79,78,75,74,85,78,73,91,71,75,86,84,79,77,84,80,77,89,76,77,76,91,56,51,74,66,50,58,74,66,63,78,70,78,76,77,75,69,82,72,68,79,77,86,71,74,92,67,54,69,70,51,43,43,63,70,48,53,48,52,52,50,51,52,47,61,66,46,49,59,56,47,52,50,52,47,51,50,54,52,50,52,46,52,53,35,52,52,48,36,57,52,33,65,73,72,71,41,68,80,54,39,63,57,34,51,52,51,40,52,51,54,50,51,52,48,59,56,67,32,44,67,61,51,48,54,48,50,52,53,40,49,51,50,52,51,50,50,53,51,52,59,69,70,48,50,81,70,55,64,65,37,65,68,56,45,49,50,54,50,52,54,53,53,49,46,53,50,50,51,55,49,51,55,44,47,58,66,64,69,52,69,73,82,88,75,82,84,74,82,80,81,78,91,84,78,90,81,80,88,81,92,79,92,79,93,70,93,74,78,79,81,69,92,70,59,74,67,59,63,58,59,70,74,78,114

Mean predicted aligned error: 17.36 Å

Nearest PDB structures (foldseek):
  8iyj-assembly1_V4  TM=4.089E-01  e=2.240E+00  Mus musculus
  8i7r-assembly1_B4  TM=2.072E-01  e=5.654E+00  Mus musculus

Organism: NCBI:txid73915

Secondary structure (DSSP, 8-state):
---PPPP---HHHHHHHHHHHHHHHHHHS---GGGGSPPPHHHHHHHHHHHT-GGGSSS--S---------PPPPPGGGHHHHHHHTT--S--------SSS---HHHHIIIIIHHHHHHHHHHHHHHHHHHHHHHHHHHHHHHHHHHHHHTT-TTHHHHHHHHHHHHHHHHHHHTHHHHHHHHHHHHHHHHHHHHHHHHS-TTGGGSHHHHHHHHHHHHHHHHHHHHHHHHHTT-S--------------------------------TTSTTHHHHTT--

Foldseek 3Di:
DDDDDDDDDDPVVVVVVVVVVVVCCVVPDDPDVCVPPDPPPVVVVVVCCVVPVVVPPPDDPPDPDPPDPDDDDDDDCPCPVVVVVVPPPPPDPDPPVCPVDDDDALVVCCVPQLVVLLVVLVVVLVVLVVVLVVLVVLLVVLVVVLVVCVVVVVVVCNVVSVVVSVVSVVVCQLQVSVQLSVLSVVLSVQSVVLVVVLVPDDPVRSPDVVNSVVSVCSRVVSVVSSVVSRCVSNVVPDPPPDDPPPPDDDDDDDDDDDDDDDDDDDPDDPPVVVVVVVVVVD

Sequence (282 aa):
KKRRAAPKLLRRACFATSVEDIHKAVLNSELNVDSLASPPEAWIKQQHGKLVSEATYKTDTKSLVPAAGTKRQAVREDDAELGQLLHRQDDWIDWIMDDGNSLITAEDYVRFRLQPLLAEYADKLPRLGFLHRMLQISTFLLGALTTAASLFDHQELIPLAVTLTTVLTGISEFEQVGTRLRNMNTSLLQLKNLLTWWHSLSMVEKRLPENKEYLVIVTEGTRDTEVSAWMRGKGLAKKPKGSRNKTSGEQAEDEDEDEDDGSSRLRRRPCEEFRGRVEALM

Radius of gyration: 29.01 Å; Cα contacts (8 Å, |Δi|>4): 85; chains: 1; bounding box: 76×76×78 Å